Protein AF-0000000066600478 (afdb_homodimer)

Secondary structure (DSSP, 8-state):
---------------TTS--B--SPPPBGGGGB-TTT-SBPSSEEE-TTS-EEEHHHHHHHHHHH---B-TTT--B--S---B-HHHHHHHHHH-HHHHHHHHHHHHH-/---------------TTS--B--SPPPBGGGGB-TTT-SBPSSEEE-TTS-EEEHHHHHHHHHHH---B-TTT--B--S---B-HHHHHHHHHH-HHHHHHHHHHHHH-

Sequence (218 aa):
MEEPQKSYVNTMDLERDEPLKSTGPQISVSEFSCHCCYDILVNPTTLNCGHSFCRHCLALWWASSKKTECPECREKWEGFPKVSILLRDAIEKLFPDAIRLRFEDIQQNMEEPQKSYVNTMDLERDEPLKSTGPQISVSEFSCHCCYDILVNPTTLNCGHSFCRHCLALWWASSKKTECPECREKWEGFPKVSILLRDAIEKLFPDAIRLRFEDIQQN

Foldseek 3Di:
DDPPPPPPPPPPPPVVPDPPDDPDDQDDQQVQAAPQPSAHADLWWAFPVGDIHHPVSVVVVCVVVVAQADPPPRHHGDDDTGRPVVSNVVSCVSCVPSNVVVVVVVVVD/DDDPPPPPPPPPPPVVPDPPDDPDDQDDQQVQAAPQPSAHADLWWAFPVGDIHHPVSVVVVCVVVVAQADPPPRHHGDDDTGRPVVSNVVSCVSCVPSNVVVVVVVVVD

pLDDT: mean 84.33, std 23.7, range [29.73, 98.94]

Structure (mmCIF, N/CA/C/O backbone):
data_AF-0000000066600478-model_v1
#
loop_
_entity.id
_entity.type
_entity.pdbx_description
1 polymer 'Bifunctional apoptosis regulator'
#
loop_
_atom_site.group_PDB
_atom_site.id
_atom_site.type_symbol
_atom_site.label_atom_id
_atom_site.label_alt_id
_atom_site.label_comp_id
_atom_site.label_asym_id
_atom_site.label_entity_id
_atom_site.label_seq_id
_atom_site.pdbx_PDB_ins_code
_atom_site.Cartn_x
_atom_site.Cartn_y
_atom_site.Cartn_z
_atom_site.occupancy
_atom_site.B_iso_or_equiv
_atom_site.auth_seq_id
_atom_site.auth_comp_id
_atom_site.auth_asym_id
_atom_site.auth_atom_id
_atom_site.pdbx_PDB_model_num
ATOM 1 N N . MET A 1 1 ? 53.438 43 13.68 1 30.17 1 MET A N 1
ATOM 2 C CA . MET A 1 1 ? 52.031 43.25 13.523 1 30.17 1 ME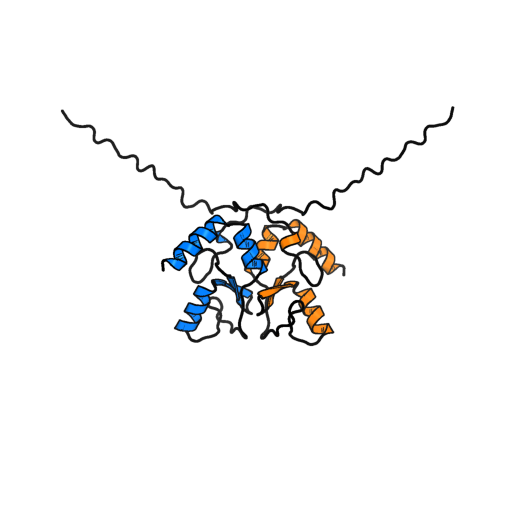T A CA 1
ATOM 3 C C . MET A 1 1 ? 51.344 42.062 12.852 1 30.17 1 MET A C 1
ATOM 5 O O . MET A 1 1 ? 51.438 41.906 11.641 1 30.17 1 MET A O 1
ATOM 9 N N . GLU A 1 2 ? 51.312 40.844 13.461 1 34.94 2 GLU A N 1
ATOM 10 C CA . GLU A 1 2 ? 50.969 39.5 13 1 34.94 2 GLU A CA 1
ATOM 11 C C . GLU A 1 2 ? 49.469 39.406 12.672 1 34.94 2 GLU A C 1
ATOM 13 O O . GLU A 1 2 ? 48.625 39.906 13.43 1 34.94 2 GLU A O 1
ATOM 18 N N . GLU A 1 3 ? 49.125 39.469 11.383 1 36.59 3 GLU A N 1
ATOM 19 C CA . GLU A 1 3 ? 47.781 39.406 10.805 1 36.59 3 GLU A CA 1
ATOM 20 C C . GLU A 1 3 ? 47 38.219 11.352 1 36.59 3 GLU A C 1
ATOM 22 O O . GLU A 1 3 ? 47.5 37.094 11.398 1 36.59 3 GLU A O 1
ATOM 27 N N . PRO A 1 4 ? 46 38.406 12.297 1 38.72 4 PRO A N 1
ATOM 28 C CA . PRO A 1 4 ? 45.156 37.344 12.867 1 38.72 4 PRO A CA 1
ATOM 29 C C . PRO A 1 4 ? 44.5 36.5 11.797 1 38.72 4 PRO A C 1
ATOM 31 O O . PRO A 1 4 ? 44.219 36.969 10.695 1 38.72 4 PRO A O 1
ATOM 34 N N . GLN A 1 5 ? 45 35.25 11.586 1 35.34 5 GLN A N 1
ATOM 35 C CA . GLN A 1 5 ? 44.406 34.219 10.758 1 35.34 5 GLN A CA 1
ATOM 36 C C . GLN A 1 5 ? 42.938 34.031 11.07 1 35.34 5 GLN A C 1
ATOM 38 O O . GLN A 1 5 ? 42.562 33.781 12.219 1 35.34 5 GLN A O 1
ATOM 43 N N . LYS A 1 6 ? 42.031 34.844 10.453 1 34.97 6 LYS A N 1
ATOM 44 C CA . LYS A 1 6 ? 40.594 34.688 10.453 1 34.97 6 LYS A CA 1
ATOM 45 C C . LYS A 1 6 ? 40.188 33.219 10.352 1 34.97 6 LYS A C 1
ATOM 47 O O . LYS A 1 6 ? 40.625 32.531 9.438 1 34.97 6 LYS A O 1
ATOM 52 N N . SER A 1 7 ? 39.969 32.562 11.484 1 31.89 7 SER A N 1
ATOM 53 C CA . SER A 1 7 ? 39.344 31.266 11.68 1 31.89 7 SER A CA 1
ATOM 54 C C . SER A 1 7 ? 38.094 31.125 10.844 1 31.89 7 SER A C 1
ATOM 56 O O . SER A 1 7 ? 37.156 31.938 10.961 1 31.89 7 SER A O 1
ATOM 58 N N . TYR A 1 8 ? 38.156 30.75 9.562 1 31.8 8 TYR A N 1
ATOM 59 C CA . TYR A 1 8 ? 37.062 30.328 8.719 1 31.8 8 TYR A CA 1
ATOM 60 C C . TYR A 1 8 ? 36.156 29.359 9.453 1 31.8 8 TYR A C 1
ATOM 62 O O . TYR A 1 8 ? 36.562 28.25 9.797 1 31.8 8 TYR A O 1
ATOM 70 N N . VAL A 1 9 ? 35.406 29.781 10.555 1 32.34 9 VAL A N 1
ATOM 71 C CA . VAL A 1 9 ? 34.344 28.984 11.156 1 32.34 9 VAL A CA 1
ATOM 72 C C . VAL A 1 9 ? 33.469 28.359 10.062 1 32.34 9 VAL A C 1
ATOM 74 O O . VAL A 1 9 ? 32.938 29.062 9.203 1 32.34 9 VAL A O 1
ATOM 77 N N . ASN A 1 10 ? 33.781 27.141 9.602 1 30.83 10 ASN A N 1
ATOM 78 C CA . ASN A 1 10 ? 33.031 26.141 8.844 1 30.83 10 ASN A CA 1
ATOM 79 C C . ASN A 1 10 ? 31.578 26.062 9.312 1 30.83 10 ASN A C 1
ATOM 81 O O . ASN A 1 10 ? 31.281 25.359 10.273 1 30.83 10 ASN A O 1
ATOM 85 N N . THR A 1 11 ? 30.812 27.094 9.562 1 31.3 11 THR A N 1
ATOM 86 C CA . THR A 1 11 ? 29.422 27.062 9.984 1 31.3 11 THR A CA 1
ATOM 87 C C . THR A 1 11 ? 28.594 26.219 9.023 1 31.3 11 THR A C 1
ATOM 89 O O . THR A 1 11 ? 27.359 26.281 9.039 1 31.3 11 THR A O 1
ATOM 92 N N . MET A 1 12 ? 29.062 25.719 7.91 1 33.44 12 MET A N 1
ATOM 93 C CA . MET A 1 12 ? 28.016 25.047 7.152 1 33.44 12 MET A CA 1
ATOM 94 C C . MET A 1 12 ? 27.344 23.969 7.996 1 33.44 12 MET A C 1
ATOM 96 O O . MET A 1 12 ? 27.859 22.859 8.141 1 33.44 12 MET A O 1
ATOM 100 N N . ASP A 1 13 ? 27.031 24.062 9.242 1 33.28 13 ASP A N 1
ATOM 101 C CA . ASP A 1 13 ? 26.219 23.094 9.953 1 33.28 13 ASP A CA 1
ATOM 102 C C . ASP A 1 13 ? 24.953 22.75 9.164 1 33.28 13 ASP A C 1
ATOM 104 O O . ASP A 1 13 ? 23.969 23.516 9.195 1 33.28 13 ASP A O 1
ATOM 108 N N . LEU A 1 14 ? 24.875 22.609 7.883 1 35.12 14 LEU A N 1
ATOM 109 C CA . LEU A 1 14 ? 23.719 21.938 7.297 1 35.12 14 LEU A CA 1
ATOM 110 C C . LEU A 1 14 ? 23.125 20.922 8.273 1 35.12 14 LEU A C 1
ATOM 112 O O . LEU A 1 14 ? 23.797 19.969 8.672 1 35.12 14 LEU A O 1
ATOM 116 N N . GLU A 1 15 ? 22.375 21.25 9.219 1 38.62 15 GLU A N 1
ATOM 117 C CA . GLU A 1 15 ? 21.516 20.406 10.039 1 38.62 15 GLU A CA 1
ATOM 118 C C . GLU A 1 15 ? 20.922 19.266 9.219 1 38.62 15 GLU A C 1
ATOM 120 O O . GLU A 1 15 ? 19.953 19.469 8.469 1 38.62 15 GLU A O 1
ATOM 125 N N . ARG A 1 16 ? 21.5 18.484 8.477 1 41.59 16 ARG A N 1
ATOM 126 C CA . ARG A 1 16 ? 21.281 17.234 7.75 1 41.59 16 ARG A CA 1
ATOM 127 C C . ARG A 1 16 ? 20.25 16.359 8.453 1 41.59 16 ARG A C 1
ATOM 129 O O . AR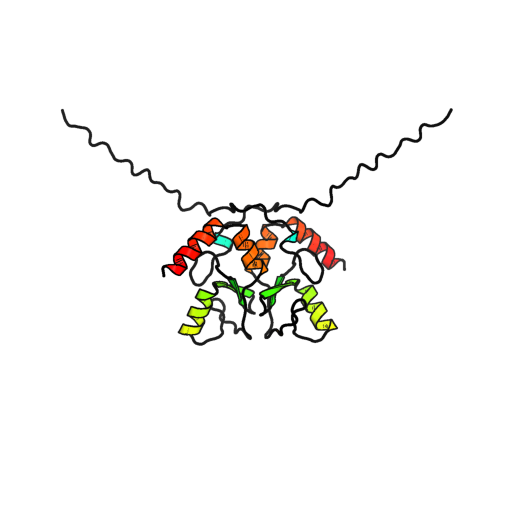G A 1 16 ? 19.672 15.453 7.852 1 41.59 16 ARG A O 1
ATOM 136 N N . ASP A 1 17 ? 20.219 16.297 9.773 1 42.28 17 ASP A N 1
ATOM 137 C CA . ASP A 1 17 ? 19.469 15.258 10.477 1 42.28 17 ASP A CA 1
ATOM 138 C C . ASP A 1 17 ? 17.984 15.586 10.516 1 42.28 17 ASP A C 1
ATOM 140 O O . ASP A 1 17 ? 17.234 15.016 11.312 1 42.28 17 ASP A O 1
ATOM 144 N N . GLU A 1 18 ? 17.516 16.812 10.211 1 49.16 18 GLU A N 1
ATOM 145 C CA . GLU A 1 18 ? 16.094 16.969 10.469 1 49.16 18 GLU A CA 1
ATOM 146 C C . GLU A 1 18 ? 15.258 16.141 9.484 1 49.16 18 GLU A C 1
ATOM 148 O O . GLU A 1 18 ? 15.453 16.234 8.266 1 49.16 18 GLU A O 1
ATOM 153 N N . PRO A 1 19 ? 14.656 15.047 9.977 1 52.97 19 PRO A N 1
ATOM 154 C CA . PRO A 1 19 ? 13.758 14.352 9.047 1 52.97 19 PRO A CA 1
ATOM 155 C C . PRO A 1 19 ? 12.883 15.312 8.25 1 52.97 19 PRO A C 1
ATOM 157 O O . PRO A 1 19 ? 12.453 16.344 8.766 1 52.97 19 PRO A O 1
ATOM 160 N N . LEU A 1 20 ? 13.188 15.5 6.973 1 58.72 20 LEU A N 1
ATOM 161 C CA . LEU A 1 20 ? 12.305 16.297 6.121 1 58.72 20 LEU A CA 1
ATOM 162 C C . LEU A 1 20 ? 10.844 16.031 6.457 1 58.72 20 LEU A C 1
ATOM 164 O O . LEU A 1 20 ? 10.391 14.891 6.453 1 58.72 20 LEU A O 1
ATOM 168 N N . LYS A 1 21 ? 10.273 16.906 7.293 1 64.81 21 LYS A N 1
ATOM 169 C CA . LYS A 1 21 ? 8.844 16.906 7.609 1 64.81 21 LYS A CA 1
ATOM 170 C C . LYS A 1 21 ? 8 17.125 6.359 1 64.81 21 LYS A C 1
ATOM 172 O O . LYS A 1 21 ? 8.492 17.656 5.359 1 64.81 21 LYS A O 1
ATOM 177 N N . SER A 1 22 ? 6.852 16.562 6.328 1 65.25 22 SER A N 1
ATOM 178 C CA . SER A 1 22 ? 5.918 16.734 5.219 1 65.25 22 SER A CA 1
ATOM 179 C C . SER A 1 22 ? 5.793 18.203 4.824 1 65.25 22 SER A C 1
ATOM 181 O O . SER A 1 22 ? 5.645 19.062 5.688 1 65.25 22 SER A O 1
ATOM 183 N N . THR A 1 23 ? 6.246 18.547 3.703 1 59.09 23 THR A N 1
ATOM 184 C CA . THR A 1 23 ? 6.109 19.891 3.17 1 59.09 23 THR A CA 1
ATOM 185 C C . THR A 1 23 ? 4.945 19.969 2.186 1 59.09 23 THR A C 1
ATOM 187 O O . THR A 1 23 ? 4.695 21.031 1.597 1 59.09 23 THR A O 1
ATOM 190 N N . GLY A 1 24 ? 4.328 18.75 1.994 1 57.16 24 GLY A N 1
ATOM 191 C CA . GLY A 1 24 ? 3.238 18.75 1.032 1 57.16 24 GLY A CA 1
ATOM 192 C C . GLY A 1 24 ? 1.941 19.297 1.597 1 57.16 24 GLY A C 1
ATOM 193 O O . GLY A 1 24 ? 1.872 19.656 2.775 1 57.16 24 GLY A O 1
ATOM 194 N N . PRO A 1 25 ? 1.103 19.641 0.578 1 63.91 25 PRO A N 1
ATOM 195 C CA . PRO A 1 25 ? -0.23 20.047 1.028 1 63.91 25 PRO A CA 1
ATOM 196 C C . PRO A 1 25 ? -0.828 19.094 2.049 1 63.91 25 PRO A C 1
ATOM 198 O O . PRO A 1 25 ? -0.371 17.953 2.168 1 63.91 25 PRO A O 1
ATOM 201 N N . GLN A 1 26 ? -1.655 19.594 2.725 1 81.38 26 GLN A N 1
ATOM 202 C CA . GLN A 1 26 ? -2.377 18.797 3.715 1 81.38 26 GLN A CA 1
ATOM 203 C C . GLN A 1 26 ? -3.131 17.656 3.057 1 81.38 26 GLN A C 1
ATOM 205 O O . GLN A 1 26 ? -3.771 17.828 2.02 1 81.38 26 GLN A O 1
ATOM 210 N N . ILE A 1 27 ? -2.83 16.438 3.344 1 89 27 ILE A N 1
ATOM 211 C CA . ILE A 1 27 ? -3.51 15.242 2.859 1 89 27 ILE A CA 1
ATOM 212 C C . ILE A 1 27 ? -4.809 15.039 3.633 1 89 27 ILE A C 1
ATOM 214 O O . ILE A 1 27 ? -4.848 15.227 4.852 1 89 27 ILE A O 1
ATOM 218 N N . SER A 1 28 ? -5.922 14.781 2.863 1 92.69 28 SER A N 1
ATOM 219 C CA . SER A 1 28 ? -7.238 14.586 3.467 1 92.69 28 SER A CA 1
ATOM 220 C C . SER A 1 28 ? -7.52 13.109 3.713 1 92.69 28 SER A C 1
ATOM 222 O O . SER A 1 28 ? -6.973 12.25 3.023 1 92.69 28 SER A O 1
ATOM 224 N N . VAL A 1 29 ? -8.352 12.836 4.605 1 94.94 29 VAL A N 1
ATOM 225 C CA . VAL A 1 29 ? -8.75 11.477 4.977 1 94.94 29 VAL A CA 1
ATOM 226 C C . VAL A 1 29 ? -9.391 10.781 3.781 1 94.94 29 VAL A C 1
ATOM 228 O O . VAL A 1 29 ? -9.273 9.562 3.623 1 94.94 29 VAL A O 1
ATOM 231 N N . SER A 1 30 ? -10.055 11.555 2.963 1 95.69 30 SER A N 1
ATOM 232 C CA . SER A 1 30 ? -10.781 11 1.825 1 95.69 30 SER A CA 1
ATOM 233 C C . SER A 1 30 ? -9.828 10.43 0.782 1 95.69 30 SER A C 1
ATOM 235 O O . SER A 1 30 ? -10.234 9.648 -0.079 1 95.69 30 SER A O 1
ATOM 237 N N . GLU A 1 31 ? -8.57 10.773 0.82 1 94.56 31 GLU A N 1
ATOM 238 C CA . GLU A 1 31 ? -7.57 10.25 -0.102 1 94.56 31 GLU A CA 1
ATOM 239 C C . GLU A 1 31 ? -7.246 8.789 0.206 1 94.56 31 GLU A C 1
ATOM 241 O O . GLU A 1 31 ? -6.617 8.102 -0.6 1 94.56 31 GLU A O 1
ATOM 246 N N . PHE A 1 32 ? -7.715 8.305 1.357 1 97.88 32 PHE A N 1
ATOM 247 C CA . PHE A 1 32 ? -7.477 6.938 1.79 1 97.88 32 PHE A CA 1
ATOM 248 C C . PHE A 1 32 ? -8.797 6.184 1.946 1 97.88 32 PHE A C 1
ATOM 250 O O . PHE A 1 32 ? -8.938 5.359 2.854 1 97.88 32 PHE A O 1
ATOM 257 N N . SER A 1 33 ? -9.68 6.461 1.089 1 98.19 33 SER A N 1
ATOM 258 C CA . SER A 1 33 ? -10.977 5.805 1.161 1 98.19 33 SER A CA 1
ATOM 259 C C . SER A 1 33 ? -10.945 4.449 0.459 1 98.19 33 SER A C 1
ATOM 261 O O . SER A 1 33 ? -10.344 4.309 -0.607 1 98.19 33 SER A O 1
ATOM 263 N N . CYS A 1 34 ? -11.539 3.529 1.077 1 98.62 34 CYS A N 1
ATOM 264 C CA . CYS A 1 34 ? -11.797 2.236 0.456 1 98.62 34 CYS A CA 1
ATOM 265 C C . CYS A 1 34 ? -12.906 2.344 -0.588 1 98.62 34 CYS A C 1
ATOM 267 O O . CYS A 1 34 ? -13.977 2.873 -0.308 1 98.62 34 CYS A O 1
ATOM 269 N N . HIS A 1 35 ? -12.68 1.76 -1.734 1 98 35 HIS A N 1
ATOM 270 C CA . HIS A 1 35 ? -13.656 1.885 -2.814 1 98 35 HIS A CA 1
ATOM 271 C C . HIS A 1 35 ? -14.828 0.939 -2.607 1 98 35 HIS A C 1
ATOM 273 O O . HIS A 1 35 ? -15.852 1.049 -3.295 1 98 35 HIS A O 1
ATOM 279 N N . CYS A 1 36 ? -14.766 0.009 -1.773 1 97.94 36 CYS A N 1
ATOM 280 C CA . CYS A 1 36 ? -15.852 -0.923 -1.478 1 97.94 36 CYS A CA 1
ATOM 281 C C . CYS A 1 36 ? -16.828 -0.322 -0.477 1 97.94 36 CYS A C 1
ATOM 283 O O . CYS A 1 36 ? -18.047 -0.347 -0.697 1 97.94 36 CYS A O 1
ATOM 285 N N . CYS A 1 37 ? -16.344 0.208 0.63 1 97.69 37 CYS A N 1
ATOM 286 C CA . CYS A 1 37 ? -17.219 0.688 1.69 1 97.69 37 CYS A CA 1
ATOM 287 C C . CYS A 1 37 ? -17.25 2.211 1.733 1 97.69 37 CYS A C 1
ATOM 289 O O . CYS A 1 37 ? -18.094 2.805 2.398 1 97.69 37 CYS A O 1
ATOM 291 N N . TYR A 1 38 ? -16.281 2.889 1.196 1 97.56 38 TYR A N 1
ATOM 292 C CA . TYR A 1 38 ? -16.172 4.332 1.029 1 97.56 38 TYR A CA 1
ATOM 293 C C . TYR A 1 38 ? -15.766 5.004 2.338 1 97.56 38 TYR A C 1
ATOM 295 O O . TYR A 1 38 ? -15.922 6.219 2.49 1 97.56 38 TYR A O 1
ATOM 303 N N . ASP A 1 39 ? -15.32 4.258 3.301 1 97.88 39 ASP A N 1
ATOM 304 C CA . ASP A 1 39 ? -14.734 4.762 4.539 1 97.88 39 ASP A CA 1
ATOM 305 C C . ASP A 1 39 ? -13.203 4.688 4.484 1 97.88 39 ASP A C 1
ATOM 307 O O . ASP A 1 39 ? -12.641 4.129 3.545 1 97.88 39 ASP A O 1
ATOM 311 N N . ILE A 1 40 ? -12.602 5.312 5.535 1 98.38 40 ILE A N 1
ATOM 312 C CA . ILE A 1 40 ? -11.141 5.258 5.637 1 98.38 40 ILE A CA 1
ATOM 313 C C . ILE A 1 40 ? -10.688 3.803 5.723 1 98.38 40 ILE A C 1
ATOM 315 O O . ILE A 1 40 ? -11.32 2.984 6.387 1 98.38 40 ILE A O 1
ATOM 319 N N . LEU A 1 41 ? -9.594 3.52 5.023 1 98.69 41 LEU A N 1
ATOM 320 C CA . LEU A 1 41 ? -9.047 2.168 4.949 1 98.69 41 LEU A CA 1
ATOM 321 C C . LEU A 1 41 ? -8.68 1.653 6.336 1 98.69 41 LEU A C 1
ATOM 323 O O . LEU A 1 41 ? -7.988 2.336 7.094 1 98.69 41 LEU A O 1
ATOM 327 N N . VAL A 1 42 ? -9.156 0.489 6.668 1 98.69 42 VAL A N 1
ATOM 328 C CA . VAL A 1 42 ? -8.742 -0.227 7.871 1 98.69 42 VAL A CA 1
ATOM 329 C C . VAL A 1 42 ? -8.086 -1.55 7.484 1 98.69 42 VAL A C 1
ATOM 331 O O . VAL A 1 42 ? -8.664 -2.348 6.742 1 98.69 42 VAL A O 1
ATOM 334 N N . ASN A 1 43 ? -6.855 -1.722 7.984 1 98.75 43 ASN A N 1
ATOM 335 C CA . ASN A 1 43 ? -6.062 -2.879 7.582 1 98.75 43 ASN A CA 1
ATOM 336 C C . ASN A 1 43 ? -6.004 -3.016 6.062 1 98.75 43 ASN A C 1
ATOM 338 O O . ASN A 1 43 ? -6.41 -4.039 5.512 1 98.75 43 ASN A O 1
ATOM 342 N N . PRO A 1 44 ? -5.469 -1.98 5.488 1 98.94 44 PRO A N 1
ATOM 343 C CA . PRO A 1 44 ? -5.496 -1.958 4.023 1 98.94 44 PRO A CA 1
ATOM 344 C C . PRO A 1 44 ? -4.738 -3.129 3.402 1 98.94 44 PRO A C 1
ATOM 346 O O . PRO A 1 44 ? -3.641 -3.467 3.854 1 98.94 44 PRO A O 1
ATOM 349 N N . THR A 1 45 ? -5.32 -3.723 2.434 1 98.94 45 THR A N 1
ATOM 350 C CA . THR A 1 45 ? -4.742 -4.812 1.656 1 98.94 45 THR A CA 1
ATOM 351 C C . THR A 1 45 ? -4.625 -4.426 0.185 1 98.94 45 THR A C 1
ATOM 353 O O . THR A 1 45 ? -5.621 -4.066 -0.448 1 98.94 45 THR A O 1
ATOM 356 N N . THR A 1 46 ? -3.383 -4.469 -0.274 1 98.94 46 THR A N 1
ATOM 357 C CA . THR A 1 46 ? -3.109 -4.086 -1.654 1 98.94 46 THR A CA 1
ATOM 358 C C . THR A 1 46 ? -3.012 -5.316 -2.551 1 98.94 46 THR A C 1
ATOM 360 O O . THR A 1 46 ? -2.295 -6.266 -2.232 1 98.94 46 THR A O 1
ATOM 363 N N . LEU A 1 47 ? -3.742 -5.281 -3.664 1 98.88 47 LEU A N 1
ATOM 364 C CA . LEU A 1 47 ? -3.766 -6.402 -4.598 1 98.88 47 LEU A CA 1
ATOM 365 C C . LEU A 1 47 ? -2.699 -6.238 -5.676 1 98.88 47 LEU A C 1
ATOM 367 O O . LEU A 1 47 ? -2.078 -5.176 -5.781 1 98.88 47 LEU A O 1
ATOM 371 N N . ASN A 1 48 ? -2.484 -7.293 -6.492 1 98.69 48 ASN A N 1
ATOM 372 C CA . ASN A 1 48 ? -1.464 -7.262 -7.535 1 98.69 48 ASN A CA 1
ATOM 373 C C . ASN A 1 48 ? -1.67 -6.09 -8.484 1 98.69 48 ASN A C 1
ATOM 375 O O . ASN A 1 48 ? -0.702 -5.508 -8.984 1 98.69 48 ASN A O 1
ATOM 379 N N . CYS A 1 49 ? -2.881 -5.734 -8.641 1 98.81 49 CYS A N 1
ATOM 380 C CA . CYS A 1 49 ? -3.207 -4.684 -9.602 1 98.81 49 CYS A CA 1
ATOM 381 C C . CYS A 1 49 ? -2.844 -3.309 -9.047 1 98.81 49 CYS A C 1
ATOM 383 O O . CYS A 1 49 ? -2.861 -2.316 -9.781 1 98.81 49 CYS A O 1
ATOM 385 N N . GLY A 1 50 ? -2.58 -3.219 -7.758 1 98.88 50 GLY A N 1
ATOM 386 C CA . GLY A 1 50 ? -2.176 -1.962 -7.145 1 98.88 50 GLY A CA 1
ATOM 387 C C . GLY A 1 50 ? -3.287 -1.298 -6.355 1 98.88 50 GLY A C 1
ATOM 388 O O . GLY A 1 50 ? -3.039 -0.371 -5.582 1 98.88 50 GLY A O 1
ATOM 389 N N . HIS A 1 51 ? -4.547 -1.776 -6.477 1 98.94 51 HIS A N 1
ATOM 390 C CA . HIS A 1 51 ? -5.656 -1.219 -5.711 1 98.94 51 HIS A CA 1
ATOM 391 C C . HIS A 1 51 ? -5.668 -1.756 -4.285 1 98.94 51 HIS A C 1
ATOM 393 O O . HIS A 1 51 ? -5.297 -2.908 -4.047 1 98.94 51 HIS A O 1
ATOM 399 N N . SER A 1 52 ? -6.102 -0.942 -3.377 1 98.94 52 SER A N 1
ATOM 400 C CA . SER A 1 52 ? -6.152 -1.324 -1.97 1 98.94 52 SER A CA 1
ATOM 401 C C . SER A 1 52 ? -7.566 -1.208 -1.413 1 98.94 52 SER A C 1
ATOM 403 O O . SER A 1 52 ? -8.312 -0.305 -1.791 1 98.94 52 SER A O 1
ATOM 405 N N . PHE A 1 53 ? -7.895 -2.074 -0.539 1 98.88 53 PHE A N 1
ATOM 406 C CA . PHE A 1 53 ? -9.188 -2.15 0.125 1 98.88 53 PHE A CA 1
ATOM 407 C C . PHE A 1 53 ? -9.023 -2.471 1.604 1 98.88 53 PHE A C 1
ATOM 409 O O . PHE A 1 53 ? -7.973 -2.969 2.021 1 98.88 53 PHE A O 1
ATOM 416 N N . CYS A 1 54 ? -10.062 -2.125 2.365 1 98.88 54 CYS A N 1
ATOM 417 C CA . CYS A 1 54 ? -10.07 -2.693 3.707 1 98.88 54 CYS A CA 1
ATOM 418 C C . CYS A 1 54 ? -9.969 -4.215 3.656 1 98.88 54 CYS A C 1
ATOM 420 O O . CYS A 1 54 ? -10.547 -4.848 2.771 1 98.88 54 CYS A O 1
ATOM 422 N N . ARG A 1 55 ? -9.297 -4.742 4.66 1 98.69 55 ARG A N 1
ATOM 423 C CA . ARG A 1 55 ? -9.211 -6.199 4.711 1 98.69 55 ARG A CA 1
ATOM 424 C C . ARG A 1 55 ? -10.594 -6.828 4.812 1 98.69 55 ARG A C 1
ATOM 426 O O . ARG A 1 55 ? -10.883 -7.812 4.129 1 98.69 55 ARG A O 1
ATOM 433 N N . HIS A 1 56 ? -11.422 -6.293 5.617 1 97.94 56 HIS A N 1
ATOM 434 C CA . HIS A 1 56 ? -12.742 -6.895 5.809 1 97.94 56 HIS A CA 1
ATOM 435 C C . HIS A 1 56 ? -13.609 -6.73 4.566 1 97.94 56 HIS A C 1
ATOM 437 O O . HIS A 1 56 ? -14.438 -7.594 4.266 1 97.94 56 HIS A O 1
ATOM 443 N N . CYS A 1 57 ? -13.5 -5.609 3.844 1 98.25 57 CYS A N 1
ATOM 444 C CA . CYS A 1 57 ? -14.234 -5.434 2.598 1 98.25 57 CYS A CA 1
ATOM 445 C C . CYS A 1 57 ? -13.82 -6.477 1.566 1 98.25 57 CYS A C 1
ATOM 447 O O . CYS A 1 57 ? -14.664 -7.02 0.852 1 98.25 57 CYS A O 1
ATOM 449 N N . LEU A 1 58 ? -12.5 -6.719 1.527 1 98.5 58 LEU A N 1
ATOM 450 C CA . LEU A 1 58 ? -12 -7.738 0.611 1 98.5 58 LEU A CA 1
ATOM 451 C C . LEU A 1 58 ? -12.531 -9.117 0.991 1 98.5 58 LEU A C 1
ATOM 453 O O . LEU A 1 58 ? -12.875 -9.914 0.117 1 98.5 58 LEU A O 1
ATOM 457 N N . ALA A 1 59 ? -12.531 -9.414 2.24 1 97.75 59 ALA A N 1
ATOM 458 C CA . ALA A 1 59 ? -13.078 -10.688 2.713 1 97.75 59 ALA A CA 1
ATOM 459 C C . ALA A 1 59 ? -14.539 -10.836 2.312 1 97.75 59 ALA A C 1
ATOM 461 O O . ALA A 1 59 ? -14.961 -11.906 1.854 1 97.75 59 ALA A O 1
ATOM 462 N N . LEU A 1 60 ? -15.312 -9.828 2.467 1 97.44 60 LEU A N 1
ATOM 463 C CA . LEU A 1 60 ? -16.719 -9.852 2.088 1 97.44 60 LEU A CA 1
ATOM 464 C C . LEU A 1 60 ? -16.875 -10.055 0.585 1 97.44 60 LEU A C 1
ATOM 466 O O . LEU A 1 60 ? -17.75 -10.812 0.146 1 97.44 60 LEU A O 1
ATOM 470 N N . TRP A 1 61 ? -16.078 -9.352 -0.201 1 97.88 61 TRP A N 1
ATOM 471 C CA . TRP A 1 61 ? -16.078 -9.523 -1.649 1 97.88 61 TRP A CA 1
ATOM 472 C C . TRP A 1 61 ? -15.836 -10.984 -2.023 1 97.88 61 TRP A C 1
ATOM 474 O O . TRP A 1 61 ? -16.594 -11.555 -2.816 1 97.88 61 TRP A O 1
ATOM 484 N N . TRP A 1 62 ? -14.766 -11.562 -1.447 1 97.88 62 TRP A N 1
ATOM 485 C CA . TRP A 1 62 ? -14.445 -12.961 -1.737 1 97.88 62 TRP A CA 1
ATOM 486 C C . TRP A 1 62 ? -15.586 -13.883 -1.312 1 97.88 62 TRP A C 1
ATOM 488 O O . TRP A 1 62 ? -15.953 -14.805 -2.045 1 97.88 62 TRP A O 1
ATOM 498 N N . ALA A 1 63 ? -16.141 -13.656 -0.169 1 97.62 63 ALA A N 1
ATOM 499 C CA . ALA A 1 63 ? -17.219 -14.492 0.352 1 97.62 63 ALA A CA 1
ATOM 500 C C . ALA A 1 63 ? -18.422 -14.461 -0.578 1 97.62 63 ALA A C 1
ATOM 502 O O . ALA A 1 63 ? -19.094 -15.484 -0.766 1 97.62 63 ALA A O 1
ATOM 503 N N . SER A 1 64 ? -18.672 -13.281 -1.159 1 97.62 64 SER A N 1
ATOM 504 C CA . SER A 1 64 ? -19.875 -13.102 -1.972 1 97.62 64 SER A CA 1
ATOM 505 C C . SER A 1 64 ? -19.656 -13.57 -3.404 1 97.62 64 SER A C 1
ATOM 507 O O . SER A 1 64 ? -20.547 -14.148 -4.02 1 97.62 64 SER A O 1
ATOM 509 N N . SER A 1 65 ? -18.469 -13.336 -3.918 1 96.75 65 SER A N 1
ATOM 510 C CA . SER A 1 65 ? -18.234 -13.562 -5.34 1 96.75 65 SER A CA 1
ATOM 511 C C . SER A 1 65 ? -17.516 -14.891 -5.57 1 96.75 65 SER A C 1
ATOM 513 O O . SER A 1 65 ? -17.609 -15.469 -6.652 1 96.75 65 SER A O 1
ATOM 515 N N . LYS A 1 66 ? -16.797 -15.352 -4.586 1 96.75 66 LYS A N 1
ATOM 516 C CA . LYS A 1 66 ? -15.898 -16.5 -4.656 1 96.75 66 LYS A CA 1
ATOM 517 C C . LYS A 1 66 ? -14.836 -16.312 -5.734 1 96.75 66 LYS A C 1
ATOM 519 O O . LYS A 1 66 ? -14.312 -17.281 -6.281 1 96.75 66 LYS A O 1
ATOM 524 N N . LYS A 1 67 ? -14.578 -15.078 -6.062 1 96.94 67 LYS A N 1
ATOM 525 C CA . LYS A 1 67 ? -13.578 -14.727 -7.066 1 96.94 67 LYS A CA 1
ATOM 526 C C . LYS A 1 67 ? -12.398 -13.992 -6.438 1 96.94 67 LYS A C 1
ATOM 528 O O . LYS A 1 67 ? -12.586 -13.18 -5.523 1 96.94 67 LYS A O 1
ATOM 533 N N . THR A 1 68 ? -11.266 -14.242 -7.055 1 97.69 68 THR A N 1
ATOM 534 C CA . THR A 1 68 ? -10.07 -13.5 -6.66 1 97.69 68 THR A CA 1
ATOM 535 C C . THR A 1 68 ? -9.75 -12.414 -7.68 1 97.69 68 THR A C 1
ATOM 537 O O . THR A 1 68 ? -8.664 -12.414 -8.266 1 97.69 68 THR A O 1
ATOM 540 N N . GLU A 1 69 ? -10.695 -11.594 -7.801 1 98.44 69 GLU A N 1
ATOM 541 C CA . GLU A 1 69 ? -10.578 -10.445 -8.703 1 98.44 69 GLU A CA 1
ATOM 542 C C . GLU A 1 69 ? -10.734 -9.133 -7.941 1 98.44 69 GLU A C 1
ATOM 544 O O . GLU A 1 69 ? -11.492 -9.062 -6.969 1 98.44 69 GLU A O 1
ATOM 549 N N . CYS A 1 70 ? -10.055 -8.211 -8.414 1 98.69 70 CYS A N 1
ATOM 550 C CA . CYS A 1 70 ? -10.102 -6.895 -7.785 1 98.69 70 CYS A CA 1
ATOM 551 C C . CYS A 1 70 ? -11.508 -6.309 -7.863 1 98.69 70 CYS A C 1
ATOM 553 O O . CYS A 1 70 ? -12.094 -6.223 -8.945 1 98.69 70 CYS A O 1
ATOM 555 N N . PRO A 1 71 ? -12.047 -5.828 -6.809 1 98.44 71 PRO A N 1
ATOM 556 C CA . PRO A 1 71 ? -13.391 -5.242 -6.805 1 98.44 71 PRO A CA 1
ATOM 557 C C . PRO A 1 71 ? -13.5 -4.027 -7.723 1 98.44 71 PRO A C 1
ATOM 559 O O . PRO A 1 71 ? -14.602 -3.672 -8.148 1 98.44 71 PRO A O 1
ATOM 562 N N . GLU A 1 72 ? -12.453 -3.449 -8.039 1 98.31 72 GLU A N 1
ATOM 563 C CA . GLU A 1 72 ? -12.461 -2.195 -8.789 1 98.31 72 GLU A CA 1
ATOM 564 C C . GLU A 1 72 ? -12.164 -2.43 -10.266 1 98.31 72 GLU A C 1
ATOM 566 O O . GLU A 1 72 ? -12.945 -2.027 -11.133 1 98.31 72 GLU A O 1
ATOM 571 N N . CYS A 1 73 ? -11.172 -3.102 -10.625 1 98.62 73 CYS A N 1
ATOM 572 C CA . CYS A 1 73 ? -10.742 -3.205 -12.016 1 98.62 73 CYS A CA 1
ATOM 573 C C . CYS A 1 73 ? -10.977 -4.609 -12.555 1 98.62 73 CYS A C 1
ATOM 575 O O . CYS A 1 73 ? -10.812 -4.852 -13.75 1 98.62 73 CYS A O 1
ATOM 577 N N . ARG A 1 74 ? -11.18 -5.566 -11.734 1 98.12 74 ARG A N 1
ATOM 578 C CA . ARG A 1 74 ? -11.547 -6.941 -12.047 1 98.12 74 ARG A CA 1
ATOM 579 C C . ARG A 1 74 ? -10.328 -7.742 -12.5 1 98.12 74 ARG A C 1
ATOM 581 O O . ARG A 1 74 ? -10.469 -8.859 -13 1 98.12 74 ARG A O 1
ATOM 588 N N . GLU A 1 75 ? -9.164 -7.215 -12.375 1 98.44 75 GLU A N 1
ATOM 589 C CA . GLU A 1 75 ? -7.961 -8.016 -12.594 1 98.44 75 GLU A CA 1
ATOM 590 C C . GLU A 1 75 ? -7.816 -9.094 -11.531 1 98.44 75 GLU A C 1
ATOM 592 O O . GLU A 1 75 ? -8.055 -8.844 -10.344 1 98.44 75 GLU A O 1
ATOM 597 N N . LYS A 1 76 ? -7.41 -10.219 -12 1 98.12 76 LYS A N 1
ATOM 598 C CA . LYS A 1 76 ? -7.199 -11.328 -11.078 1 98.12 76 LYS A CA 1
ATOM 599 C C . LYS A 1 76 ? -6.02 -11.055 -10.148 1 98.12 76 LYS A C 1
ATOM 601 O O . LYS A 1 76 ? -4.992 -10.523 -10.578 1 98.12 76 LYS A O 1
ATOM 606 N N . TRP A 1 77 ? -6.176 -11.445 -8.906 1 97.44 77 TRP A N 1
ATOM 607 C CA . TRP A 1 77 ? -4.996 -11.438 -8.047 1 97.44 77 TRP A CA 1
ATOM 608 C C . TRP A 1 77 ? -4.586 -12.859 -7.68 1 97.44 77 TRP A C 1
ATOM 610 O O . TRP A 1 77 ? -5.387 -13.797 -7.789 1 97.44 77 TRP A O 1
ATOM 620 N N . GLU A 1 78 ? -3.342 -13.008 -7.402 1 97.75 78 GLU A N 1
ATOM 621 C CA . GLU A 1 78 ? -2.764 -14.281 -7.004 1 97.75 78 GLU A CA 1
ATOM 622 C C . GLU A 1 78 ? -2.145 -14.195 -5.613 1 97.75 78 GLU A C 1
ATOM 624 O O . GLU A 1 78 ? -1.71 -13.125 -5.184 1 97.75 78 GLU A O 1
ATOM 629 N N . GLY A 1 79 ? -2.145 -15.383 -4.859 1 96.94 79 GLY A N 1
ATOM 630 C CA . GLY A 1 79 ? -1.57 -15.43 -3.525 1 96.94 79 GLY A CA 1
ATOM 631 C C . GLY A 1 79 ? -2.525 -14.945 -2.449 1 96.94 79 GLY A C 1
ATOM 632 O O . GLY A 1 79 ? -3.732 -14.852 -2.68 1 96.94 79 GLY A O 1
ATOM 633 N N . PHE A 1 80 ? -1.973 -14.711 -1.224 1 97.19 80 PHE A N 1
ATOM 634 C CA . PHE A 1 80 ? -2.729 -14.242 -0.07 1 97.19 80 PHE A CA 1
ATOM 635 C C . PHE A 1 80 ? -2.215 -12.883 0.394 1 97.19 80 PHE A C 1
ATOM 637 O O . PHE A 1 80 ? -1.339 -12.805 1.258 1 97.19 80 PHE A O 1
ATOM 644 N N . PRO A 1 81 ? -2.832 -11.867 -0.178 1 98.5 81 PRO A N 1
ATOM 645 C CA . PRO A 1 81 ? -2.352 -10.531 0.188 1 98.5 81 PRO A CA 1
ATOM 646 C C . PRO A 1 81 ? -2.566 -10.211 1.666 1 98.5 81 PRO A C 1
ATOM 648 O O . PRO A 1 81 ? -3.686 -10.336 2.172 1 98.5 81 PRO A O 1
ATOM 651 N N . LYS A 1 82 ? -1.463 -9.859 2.348 1 98.75 82 LYS A N 1
ATOM 652 C CA . LYS A 1 82 ? -1.515 -9.422 3.738 1 98.75 82 LYS A CA 1
ATOM 653 C C . LYS A 1 82 ? -1.665 -7.902 3.826 1 98.75 82 LYS A C 1
ATOM 655 O O . LYS A 1 82 ? -1.726 -7.219 2.801 1 98.75 82 LYS A O 1
ATOM 660 N N . VAL A 1 83 ? -1.784 -7.473 5.055 1 98.94 83 VAL A N 1
ATOM 661 C CA . VAL A 1 83 ? -1.921 -6.043 5.309 1 98.94 83 VAL A CA 1
ATOM 662 C C . VAL A 1 83 ? -0.698 -5.305 4.773 1 98.94 83 VAL A C 1
ATOM 664 O O . VAL A 1 83 ? 0.44 -5.707 5.023 1 98.94 83 VAL A O 1
ATOM 667 N N . SER A 1 84 ? -0.983 -4.273 3.914 1 98.94 84 SER A N 1
ATOM 668 C CA . SER A 1 84 ? 0.065 -3.371 3.445 1 98.94 84 SER A CA 1
ATOM 669 C C . SER A 1 84 ? 0.641 -2.549 4.594 1 98.94 84 SER A C 1
ATOM 671 O O . SER A 1 84 ? 0.018 -1.585 5.047 1 98.94 84 SER A O 1
ATOM 673 N N . ILE A 1 85 ? 1.78 -2.879 5.043 1 98.81 85 ILE A N 1
ATOM 674 C CA . ILE A 1 85 ? 2.305 -2.41 6.32 1 98.81 85 ILE A CA 1
ATOM 675 C C . ILE A 1 85 ? 2.512 -0.898 6.273 1 98.81 85 ILE A C 1
ATOM 677 O O . ILE A 1 85 ? 2.037 -0.17 7.148 1 98.81 85 ILE A O 1
ATOM 681 N N . LEU A 1 86 ? 3.172 -0.415 5.25 1 98.75 86 LEU A N 1
ATOM 682 C CA . LEU A 1 86 ? 3.488 1.008 5.207 1 98.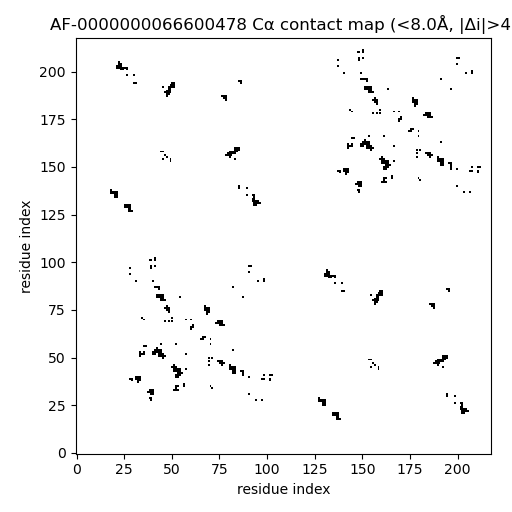75 86 LEU A CA 1
ATOM 683 C C . LEU A 1 86 ? 2.225 1.841 5.016 1 98.75 86 LEU A C 1
ATOM 685 O O . LEU A 1 86 ? 2.104 2.93 5.582 1 98.75 86 LEU A O 1
ATOM 689 N N . LEU A 1 87 ? 1.308 1.334 4.234 1 98.62 87 LEU A N 1
ATOM 690 C CA . LEU A 1 87 ? 0.044 2.039 4.047 1 98.62 87 LEU A CA 1
ATOM 691 C C . LEU A 1 87 ? -0.738 2.105 5.355 1 98.62 87 LEU A C 1
ATOM 693 O O . LEU A 1 87 ? -1.257 3.164 5.719 1 98.62 87 LEU A O 1
ATOM 697 N N . ARG A 1 88 ? -0.839 1.029 6.035 1 98.69 88 ARG A N 1
ATOM 698 C CA . ARG A 1 88 ? -1.496 1.011 7.34 1 98.69 88 ARG A CA 1
ATOM 699 C C . ARG A 1 88 ? -0.861 2.023 8.289 1 98.69 88 ARG A C 1
ATOM 701 O O . ARG A 1 88 ? -1.561 2.84 8.891 1 98.69 88 ARG A O 1
ATOM 708 N N . ASP A 1 89 ? 0.42 1.96 8.391 1 97.75 89 ASP A N 1
ATOM 709 C CA . ASP A 1 89 ? 1.123 2.824 9.336 1 97.75 89 ASP A CA 1
ATOM 710 C C . ASP A 1 89 ? 0.918 4.297 8.984 1 97.75 89 ASP A C 1
ATOM 712 O O . ASP A 1 89 ? 0.742 5.133 9.875 1 97.75 89 ASP A O 1
ATOM 716 N N . ALA A 1 90 ? 0.992 4.59 7.73 1 96.5 90 ALA A N 1
ATOM 717 C CA . ALA A 1 90 ? 0.786 5.969 7.293 1 96.5 90 ALA A CA 1
ATOM 718 C C . ALA A 1 90 ? -0.603 6.465 7.684 1 96.5 90 ALA A C 1
ATOM 720 O O . ALA A 1 90 ? -0.742 7.547 8.258 1 96.5 90 ALA A O 1
ATOM 721 N N . ILE A 1 91 ? -1.627 5.703 7.418 1 97.25 91 ILE A N 1
ATOM 722 C CA . ILE A 1 91 ? -3.004 6.109 7.676 1 97.25 91 ILE A CA 1
ATOM 723 C C . ILE A 1 91 ? -3.221 6.285 9.172 1 97.25 91 ILE A C 1
ATOM 725 O O . ILE A 1 91 ? -3.83 7.266 9.609 1 97.25 91 ILE A O 1
ATOM 729 N N . GLU A 1 92 ? -2.715 5.402 9.906 1 96.88 92 GLU A N 1
ATOM 730 C CA . GLU A 1 92 ? -2.893 5.445 11.359 1 96.88 92 GLU A CA 1
ATOM 731 C C . GLU A 1 92 ? -2.168 6.645 11.961 1 96.88 92 GLU A C 1
ATOM 733 O O . GLU A 1 92 ? -2.641 7.234 12.938 1 96.88 92 GLU A O 1
ATOM 738 N N . LYS A 1 93 ? -1.087 6.953 11.445 1 94.81 93 LYS A N 1
ATOM 739 C CA . LYS A 1 93 ? -0.324 8.094 11.945 1 94.81 93 LYS A CA 1
ATOM 740 C C . LYS A 1 93 ? -0.96 9.414 11.516 1 94.81 93 LYS A C 1
ATOM 742 O O . LYS A 1 93 ? -1.022 10.359 12.297 1 94.81 93 LYS A O 1
ATOM 747 N N . LEU A 1 94 ? -1.434 9.477 10.32 1 93.44 94 LEU A N 1
ATOM 748 C CA . LEU A 1 94 ? -1.984 10.711 9.758 1 93.44 94 LEU A CA 1
ATOM 749 C C . LEU A 1 94 ? -3.371 10.992 10.328 1 93.44 94 LEU A C 1
ATOM 751 O O . LEU A 1 94 ? -3.732 12.148 10.555 1 93.44 94 LEU A O 1
ATOM 755 N N . PHE A 1 95 ? -4.145 9.93 10.594 1 95.06 95 PHE A N 1
ATOM 756 C CA . PHE A 1 95 ? -5.543 10.109 10.977 1 95.06 95 PHE A CA 1
ATOM 757 C C . PHE A 1 95 ? -5.91 9.195 12.133 1 95.06 95 PHE A C 1
ATOM 759 O O . PHE A 1 95 ? -6.848 8.398 12.031 1 95.06 95 PHE A O 1
ATOM 766 N N . PRO A 1 96 ? -5.27 9.289 13.203 1 95.19 96 PRO A N 1
ATOM 767 C CA . PRO A 1 96 ? -5.508 8.375 14.328 1 95.19 96 PRO A CA 1
ATOM 768 C C . PRO A 1 96 ? -6.949 8.414 14.828 1 95.19 96 PRO A C 1
ATOM 770 O O . PRO A 1 96 ? -7.512 7.379 15.195 1 95.19 96 PRO A O 1
ATOM 773 N N . ASP A 1 97 ? -7.594 9.547 14.82 1 94.69 97 ASP A N 1
ATOM 774 C CA . ASP A 1 97 ? -8.961 9.648 15.32 1 94.69 97 ASP A CA 1
ATOM 775 C C . ASP A 1 97 ? -9.945 8.984 14.359 1 94.69 97 ASP A C 1
ATOM 777 O O . ASP A 1 97 ? -10.867 8.281 14.789 1 94.69 97 ASP A O 1
ATOM 781 N N . ALA A 1 98 ? -9.758 9.312 13.078 1 95.88 98 ALA A N 1
ATOM 782 C CA . ALA A 1 98 ? -10.625 8.688 12.086 1 95.88 98 ALA A CA 1
ATOM 783 C C . ALA A 1 98 ? -10.531 7.164 12.156 1 95.88 98 ALA A C 1
ATOM 785 O O . ALA A 1 98 ? -11.547 6.473 12.039 1 95.88 98 ALA A O 1
ATOM 786 N N . ILE A 1 99 ? -9.352 6.66 12.359 1 97.06 99 ILE A N 1
ATOM 787 C CA . ILE A 1 99 ? -9.141 5.219 12.438 1 97.06 99 ILE A CA 1
ATOM 788 C C . ILE A 1 99 ? -9.828 4.668 13.688 1 97.06 99 ILE A C 1
ATOM 790 O O . ILE A 1 99 ? -10.469 3.615 13.633 1 97.06 99 ILE A O 1
ATOM 794 N N . ARG A 1 100 ? -9.648 5.332 14.797 1 95.62 100 ARG A N 1
ATOM 795 C CA . ARG A 1 100 ? -10.305 4.922 16.031 1 95.62 100 ARG A CA 1
ATOM 796 C C . ARG A 1 100 ? -11.82 4.832 15.844 1 95.62 100 ARG A C 1
ATOM 798 O O . ARG A 1 100 ? -12.438 3.834 16.219 1 95.62 100 ARG A O 1
ATOM 805 N N . LEU A 1 101 ? -12.391 5.801 15.242 1 96.12 101 LEU A N 1
ATOM 806 C CA . LEU A 1 101 ? -13.828 5.84 15.016 1 96.12 101 LEU A CA 1
ATOM 807 C C . LEU A 1 101 ? -14.266 4.734 14.07 1 96.12 101 LEU A C 1
ATOM 809 O O . LEU A 1 101 ? -15.297 4.09 14.281 1 96.12 101 LEU A O 1
ATOM 813 N N . ARG A 1 102 ? -13.477 4.52 13.062 1 97.06 102 ARG A N 1
ATOM 814 C CA . ARG A 1 102 ? -13.812 3.488 12.086 1 97.06 102 ARG A CA 1
ATOM 815 C C . ARG A 1 102 ? -13.742 2.1 12.711 1 97.06 102 ARG A C 1
ATOM 817 O O . AR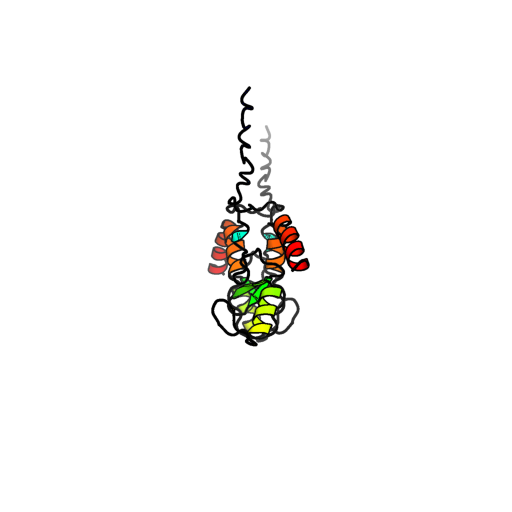G A 1 102 ? -14.594 1.246 12.43 1 97.06 102 ARG A O 1
ATOM 824 N N . PHE A 1 103 ? -12.766 1.854 13.508 1 96 103 PHE A N 1
ATOM 825 C CA . PHE A 1 103 ? -12.648 0.571 14.188 1 96 103 PHE A CA 1
ATOM 826 C C . PHE A 1 103 ? -13.867 0.303 15.062 1 96 103 PHE A C 1
ATOM 828 O O . PHE A 1 103 ? -14.383 -0.818 15.094 1 96 103 PHE A O 1
ATOM 835 N N . GLU A 1 104 ? -14.266 1.308 15.766 1 94.69 104 GLU A N 1
ATOM 836 C CA . GLU A 1 104 ? -15.453 1.185 16.609 1 94.69 104 GLU A CA 1
ATOM 837 C C . GLU A 1 104 ? -16.688 0.859 15.766 1 94.69 104 GLU A C 1
ATOM 839 O O . GLU A 1 104 ? -17.5 0.024 16.156 1 94.69 104 GLU A O 1
ATOM 844 N N . ASP A 1 105 ? -16.828 1.462 14.664 1 94.56 105 ASP A N 1
ATOM 845 C CA . ASP A 1 105 ? -17.953 1.242 13.758 1 94.56 105 ASP A CA 1
ATOM 846 C C . ASP A 1 105 ? -17.969 -0.196 13.242 1 94.56 105 ASP A C 1
ATOM 848 O O . ASP A 1 105 ? -19.031 -0.808 13.133 1 94.56 105 ASP A O 1
ATOM 852 N N . ILE A 1 106 ? -16.875 -0.724 12.906 1 93.56 106 ILE A N 1
ATOM 853 C CA . ILE A 1 106 ? -16.766 -2.072 12.359 1 93.56 106 ILE A CA 1
ATOM 854 C C . ILE A 1 106 ? -17.125 -3.096 13.438 1 93.56 106 ILE A C 1
ATOM 856 O O . ILE A 1 106 ? -17.781 -4.102 13.156 1 93.56 106 ILE A O 1
ATOM 860 N N . GLN A 1 107 ? -16.672 -2.793 14.594 1 91.12 107 GLN A N 1
ATOM 861 C CA . GLN A 1 107 ? -16.953 -3.715 15.688 1 91.12 107 GLN A CA 1
ATOM 862 C C . GLN A 1 107 ? -18.438 -3.77 16 1 91.12 107 GLN A C 1
ATOM 864 O O . GLN A 1 107 ? -18.953 -4.797 16.453 1 91.12 107 GLN A O 1
ATOM 869 N N . GLN A 1 108 ? -19.156 -2.768 15.75 1 88.94 108 GLN A N 1
ATOM 870 C CA . GLN A 1 108 ? -20.578 -2.684 16.078 1 88.94 108 GLN A CA 1
ATOM 871 C C . GLN A 1 108 ? -21.438 -3.268 14.953 1 88.94 108 GLN A C 1
ATOM 873 O O . GLN A 1 108 ? -22.625 -3.547 15.141 1 88.94 108 GLN A O 1
ATOM 878 N N . ASN A 1 109 ? -20.812 -3.436 13.742 1 76.31 109 ASN A N 1
ATOM 879 C CA . ASN A 1 109 ? -21.594 -3.938 12.609 1 76.31 109 ASN A CA 1
ATOM 880 C C . ASN A 1 109 ? -21.016 -5.238 12.062 1 76.31 109 ASN A C 1
ATOM 882 O O . ASN A 1 109 ? -19.812 -5.332 11.828 1 76.31 109 ASN A O 1
ATOM 886 N N . MET B 1 1 ? -51.719 37.344 25.266 1 29.73 1 MET B N 1
ATOM 887 C CA . MET B 1 1 ? -50.719 36.688 26.125 1 29.73 1 MET B CA 1
ATOM 888 C C . MET B 1 1 ? -49.812 35.781 25.297 1 29.73 1 MET B C 1
ATOM 890 O O . MET B 1 1 ? -49.656 34.625 25.625 1 29.73 1 MET B O 1
ATOM 894 N N . GLU B 1 2 ? -49.656 35.938 23.938 1 34.66 2 GLU B N 1
ATOM 895 C CA . GLU B 1 2 ? -49.156 35 22.938 1 34.66 2 GLU B CA 1
ATOM 896 C C . GLU B 1 2 ? -47.656 34.719 23.172 1 34.66 2 GLU B C 1
ATOM 898 O O . GLU B 1 2 ? -46.875 35.656 23.375 1 34.66 2 GLU B O 1
ATOM 903 N N . GLU B 1 3 ? -47.344 33.531 23.719 1 35.28 3 GLU B N 1
ATOM 904 C CA . GLU B 1 3 ? -46.031 32.969 24.031 1 35.28 3 GLU B CA 1
ATOM 905 C C . GLU B 1 3 ? -45.094 32.969 22.828 1 35.28 3 GLU B C 1
ATOM 907 O O . GLU B 1 3 ? -45.5 32.625 21.719 1 35.28 3 GLU B O 1
ATOM 912 N N . PRO B 1 4 ? -44.094 33.875 22.734 1 38.47 4 PRO B N 1
ATOM 913 C CA . PRO B 1 4 ? -43.125 33.906 21.625 1 38.47 4 PRO B CA 1
ATOM 914 C C . PRO B 1 4 ? -42.469 32.562 21.359 1 38.47 4 PRO B C 1
ATOM 916 O O . PRO B 1 4 ? -42.281 31.781 22.297 1 38.47 4 PRO B O 1
ATOM 919 N N . GLN B 1 5 ? -42.938 31.797 20.359 1 34.66 5 GLN B N 1
ATOM 920 C CA . GLN B 1 5 ? -42.344 30.562 19.859 1 34.66 5 GLN B CA 1
ATOM 921 C C . GLN B 1 5 ? -40.844 30.75 19.625 1 34.66 5 GLN B C 1
ATOM 923 O O . GLN B 1 5 ? -40.438 31.594 18.844 1 34.66 5 GLN B O 1
ATOM 928 N N . LYS B 1 6 ? -40 30.672 20.672 1 34.44 6 LYS B N 1
ATOM 929 C CA . LYS B 1 6 ? -38.562 30.625 20.594 1 34.44 6 LYS B CA 1
ATOM 930 C C . LYS B 1 6 ? -38.094 29.734 19.438 1 34.44 6 LYS B C 1
ATOM 932 O O . LYS B 1 6 ? -38.5 28.578 19.344 1 34.44 6 LYS B O 1
ATOM 937 N N . SER B 1 7 ? -37.906 30.281 18.281 1 31.88 7 SER B N 1
ATOM 938 C CA . SER B 1 7 ? -37.25 29.703 17.125 1 31.88 7 SER B CA 1
ATOM 939 C C . SER B 1 7 ? -35.969 28.969 17.531 1 31.88 7 SER B C 1
ATOM 941 O O . SER B 1 7 ? -35.094 29.531 18.188 1 31.88 7 SER B O 1
ATOM 943 N N . TYR B 1 8 ? -36 27.703 17.891 1 31.36 8 TYR B N 1
ATOM 944 C CA . TYR B 1 8 ? -34.906 26.766 18.047 1 31.36 8 TYR B CA 1
ATOM 945 C C . TYR B 1 8 ? -33.906 26.891 16.891 1 31.36 8 TYR B C 1
ATOM 947 O O . TYR B 1 8 ? -34.281 26.719 15.734 1 31.36 8 TYR B O 1
ATOM 955 N N . VAL B 1 9 ? -33.062 27.969 16.828 1 32.69 9 VAL B N 1
ATOM 956 C CA . VAL B 1 9 ? -31.891 28.062 15.953 1 32.69 9 VAL B CA 1
ATOM 957 C C . VAL B 1 9 ? -31.141 26.734 15.93 1 32.69 9 VAL B C 1
ATOM 959 O O . VAL B 1 9 ? -30.719 26.234 16.969 1 32.69 9 VAL B O 1
ATOM 962 N N . ASN B 1 10 ? -31.547 25.75 15.086 1 31.92 10 ASN B N 1
ATOM 963 C CA . ASN B 1 10 ? -30.844 24.547 14.641 1 31.92 10 ASN B CA 1
ATOM 964 C C . ASN B 1 10 ? -29.359 24.828 14.391 1 31.92 10 ASN B C 1
ATOM 966 O O . ASN B 1 10 ? -28.984 25.281 13.305 1 31.92 10 ASN B O 1
ATOM 970 N N . THR B 1 11 ? -28.609 25.547 15.125 1 30.67 11 THR B N 1
ATOM 971 C CA . THR B 1 11 ? -27.188 25.812 14.922 1 30.67 11 THR B CA 1
ATOM 972 C C . THR B 1 11 ? -26.422 24.5 14.75 1 30.67 11 THR B C 1
ATOM 974 O O . THR B 1 11 ? -25.188 24.484 14.789 1 30.67 11 THR B O 1
ATOM 977 N N . MET B 1 12 ? -26.984 23.328 14.992 1 33.75 12 MET B N 1
ATOM 978 C CA . MET B 1 12 ? -26 22.266 14.867 1 33.75 12 MET B CA 1
ATOM 979 C C . MET B 1 12 ? -25.312 22.312 13.5 1 33.75 12 MET B C 1
ATOM 981 O O . MET B 1 12 ? -25.859 21.781 12.523 1 33.75 12 MET B O 1
ATOM 985 N N . ASP B 1 13 ? -25.047 23.375 12.859 1 32.75 13 ASP B N 1
ATOM 986 C CA . ASP B 1 13 ? -24.281 23.359 11.617 1 32.75 13 ASP B CA 1
ATOM 987 C C . ASP B 1 13 ? -23 22.547 11.773 1 32.75 13 ASP B C 1
ATOM 989 O O . ASP B 1 13 ? -21.984 23.062 12.25 1 32.75 13 ASP B O 1
ATOM 993 N N . LEU B 1 14 ? -22.859 21.469 12.508 1 35.69 14 LEU B N 1
ATOM 994 C CA . LEU B 1 14 ? -21.672 20.641 12.273 1 35.69 14 LEU B CA 1
ATOM 995 C C . LEU B 1 14 ? -21.234 20.719 10.82 1 35.69 14 LEU B C 1
ATOM 997 O O . LEU B 1 14 ? -22 20.375 9.914 1 35.69 14 LEU B O 1
ATOM 1001 N N . GLU B 1 15 ? -20.594 21.672 10.406 1 38.91 15 GLU B N 1
ATOM 1002 C CA . GLU B 1 15 ? -19.875 21.734 9.133 1 38.91 15 GLU B CA 1
ATOM 1003 C C . GLU B 1 15 ? -19.281 20.375 8.773 1 38.91 15 GLU B C 1
ATOM 1005 O O . GLU B 1 15 ? -18.281 19.953 9.359 1 38.91 15 GLU B O 1
ATOM 1010 N N . ARG B 1 16 ? -19.875 19.312 8.664 1 42.06 16 ARG B N 1
ATOM 1011 C CA . ARG B 1 16 ? -19.703 17.953 8.172 1 42.06 16 ARG B CA 1
ATOM 1012 C C . ARG B 1 16 ? -18.703 17.906 7.023 1 42.06 16 ARG B C 1
ATOM 1014 O O . ARG B 1 16 ? -18.156 16.844 6.695 1 42.06 16 ARG B O 1
ATOM 1021 N N . ASP B 1 17 ? -18.656 18.906 6.148 1 42.69 17 ASP B N 1
ATOM 1022 C CA . ASP B 1 17 ? -17.953 18.75 4.879 1 42.69 17 ASP B CA 1
ATOM 1023 C C . ASP B 1 17 ? -16.438 18.938 5.059 1 42.69 17 ASP B C 1
ATOM 1025 O O . ASP B 1 17 ? -15.711 19.125 4.086 1 42.69 17 ASP B O 1
ATOM 1029 N N . GLU B 1 18 ? -15.93 19.5 6.164 1 49.59 18 GLU B N 1
ATOM 1030 C CA . GLU B 1 18 ? -14.484 19.734 6.074 1 49.59 18 GLU B CA 1
ATOM 1031 C C . GLU B 1 18 ? -13.711 18.422 6.086 1 49.59 18 GLU B C 1
ATOM 1033 O O . GLU B 1 18 ? -13.914 17.578 6.965 1 49.59 18 GLU B O 1
ATOM 1038 N N . PRO B 1 19 ? -13.156 18.047 4.926 1 52.97 19 PRO B N 1
ATOM 1039 C CA . PRO B 1 19 ? -12.312 16.859 4.996 1 52.97 19 PRO B CA 1
ATOM 1040 C C . PRO B 1 19 ? -11.414 16.844 6.23 1 52.97 19 PRO B C 1
ATOM 1042 O O . PRO B 1 19 ? -10.938 17.891 6.664 1 52.97 19 PRO B O 1
ATOM 1045 N N . LEU B 1 20 ? -11.727 16.031 7.207 1 58.97 20 LEU B N 1
ATOM 1046 C CA . LEU B 1 20 ? -10.836 15.859 8.352 1 58.97 20 LEU B CA 1
ATOM 1047 C C . LEU B 1 20 ? -9.375 15.875 7.914 1 58.97 20 LEU B C 1
ATOM 1049 O O . LEU B 1 20 ? -8.977 15.102 7.043 1 58.97 20 LEU B O 1
ATOM 1053 N N . LYS B 1 21 ? -8.758 17.062 8 1 64.88 21 LYS B N 1
ATOM 1054 C CA . LYS B 1 21 ? -7.328 17.234 7.758 1 64.88 21 LYS B CA 1
ATOM 1055 C C . LYS B 1 21 ? -6.504 16.391 8.734 1 64.88 21 LYS B C 1
ATOM 1057 O O . LYS B 1 21 ? -6.996 16 9.789 1 64.88 21 LYS B O 1
ATOM 1062 N N . SER B 1 22 ? -5.375 15.953 8.297 1 65 22 SER B N 1
ATOM 1063 C CA . SER B 1 22 ? -4.457 15.188 9.133 1 65 22 SER B CA 1
ATOM 1064 C C . SER B 1 22 ? -4.277 15.844 10.5 1 65 22 SER B C 1
ATOM 1066 O O . SER B 1 22 ? -4.086 17.062 10.594 1 65 22 SER B O 1
ATOM 1068 N N . THR B 1 23 ? -4.723 15.242 11.492 1 59.34 23 THR B N 1
ATOM 1069 C CA . THR B 1 23 ? -4.547 15.719 12.859 1 59.34 23 THR B CA 1
ATOM 1070 C C . THR B 1 23 ? -3.398 14.984 13.539 1 59.34 23 THR B C 1
ATOM 1072 O O . THR B 1 23 ? -3.119 15.211 14.719 1 59.34 23 THR B O 1
ATOM 1075 N N . GLY B 1 24 ? -2.838 14.008 12.742 1 57.19 24 GLY B N 1
ATOM 1076 C CA . GLY B 1 24 ? -1.765 13.242 13.352 1 57.19 24 GLY B CA 1
ATOM 1077 C C . GLY B 1 24 ? -0.438 13.977 13.367 1 57.19 24 GLY B C 1
ATOM 1078 O O . GLY B 1 24 ? -0.332 15.086 12.852 1 57.19 24 GLY B O 1
ATOM 1079 N N . PRO B 1 25 ? 0.408 13.414 14.281 1 64.06 25 PRO B N 1
ATOM 1080 C CA . PRO B 1 25 ? 1.766 13.961 14.266 1 64.06 25 PRO B CA 1
ATOM 1081 C C . PRO B 1 25 ? 2.34 14.078 12.852 1 64.06 25 PRO B C 1
ATOM 1083 O O . PRO B 1 25 ? 1.838 13.438 11.93 1 64.06 25 PRO B O 1
ATOM 1086 N N . GLN B 1 26 ? 3.191 14.891 12.781 1 81.56 26 GLN B N 1
ATOM 1087 C CA . GLN B 1 26 ? 3.898 15.094 11.516 1 81.56 26 GLN B CA 1
ATOM 1088 C C . GLN B 1 26 ? 4.594 13.812 11.07 1 81.56 26 GLN B C 1
ATOM 1090 O O . GLN B 1 26 ? 5.223 13.125 11.875 1 81.56 26 GLN B O 1
ATOM 1095 N N . ILE B 1 27 ? 4.246 13.25 9.977 1 88.94 27 ILE B N 1
ATOM 1096 C CA . ILE B 1 27 ? 4.863 12.07 9.383 1 88.94 27 ILE B CA 1
ATOM 1097 C C . ILE B 1 27 ? 6.172 12.461 8.695 1 88.94 27 ILE B C 1
ATOM 1099 O O . ILE B 1 27 ? 6.246 13.5 8.031 1 88.94 27 ILE B O 1
ATOM 1103 N N . SER B 1 28 ? 7.262 11.664 8.992 1 92.69 28 SER B N 1
ATOM 1104 C CA . SER B 1 28 ? 8.578 11.938 8.43 1 92.69 28 SER B CA 1
ATOM 1105 C C . SER B 1 28 ? 8.805 11.141 7.148 1 92.69 28 SER B C 1
ATOM 1107 O O . SER B 1 28 ? 8.211 10.078 6.957 1 92.69 28 SER B O 1
ATOM 1109 N N . VAL B 1 29 ? 9.656 11.602 6.332 1 95 29 VAL B N 1
ATOM 1110 C CA . VAL B 1 29 ? 10 10.977 5.059 1 95 29 VAL B CA 1
ATOM 1111 C C . VAL B 1 29 ? 10.594 9.594 5.309 1 95 29 VAL B C 1
ATOM 1113 O O . VAL B 1 29 ? 10.414 8.68 4.492 1 95 29 VAL B O 1
ATOM 1116 N N . SER B 1 30 ? 11.266 9.461 6.418 1 95.62 30 SER B N 1
ATOM 1117 C CA . SER B 1 30 ? 11.945 8.211 6.734 1 95.62 30 SER B CA 1
ATOM 1118 C C . SER B 1 30 ? 10.945 7.09 7 1 95.62 30 SER B C 1
ATOM 1120 O O . SER B 1 30 ? 11.305 5.91 6.969 1 95.62 30 SER B O 1
ATOM 1122 N N . GLU B 1 31 ? 9.695 7.391 7.246 1 94.62 31 GLU B N 1
ATOM 1123 C CA . GLU B 1 31 ? 8.656 6.395 7.465 1 94.62 31 GLU B CA 1
ATOM 1124 C C . GLU B 1 31 ? 8.289 5.684 6.164 1 94.62 31 GLU B C 1
ATOM 1126 O O . GLU B 1 31 ? 7.617 4.652 6.184 1 94.62 31 GLU B O 1
ATOM 1131 N N . PHE B 1 32 ? 8.766 6.219 5.047 1 97.88 32 PHE B N 1
ATOM 1132 C CA . PHE B 1 32 ? 8.484 5.656 3.73 1 97.88 32 PHE B CA 1
ATOM 1133 C C . PHE B 1 32 ? 9.773 5.234 3.037 1 97.88 32 PHE B C 1
ATOM 1135 O O . PHE B 1 32 ? 9.906 5.379 1.82 1 97.88 32 PHE B O 1
ATOM 1142 N N . SER B 1 33 ? 10.648 4.746 3.793 1 98.19 33 SER B N 1
ATOM 1143 C CA . SER B 1 33 ? 11.922 4.316 3.225 1 98.19 33 SER B CA 1
ATOM 1144 C C . SER B 1 33 ? 11.836 2.902 2.662 1 98.19 33 SER B C 1
ATOM 1146 O O . SER B 1 33 ? 11.203 2.029 3.264 1 98.19 33 SER B O 1
ATOM 1148 N N . CYS B 1 34 ? 12.406 2.742 1.555 1 98.62 34 CYS B N 1
ATOM 1149 C CA . CYS B 1 34 ? 12.602 1.416 0.979 1 98.62 34 CYS B CA 1
ATOM 1150 C C . CYS B 1 34 ? 13.695 0.651 1.72 1 98.62 34 CYS B C 1
ATOM 1152 O O . CYS B 1 34 ? 14.797 1.163 1.906 1 98.62 34 CYS B O 1
ATOM 1154 N N . HIS B 1 35 ? 13.43 -0.585 2.033 1 97.94 35 HIS B N 1
ATOM 1155 C CA . HIS B 1 35 ? 14.383 -1.36 2.812 1 97.94 35 HIS B CA 1
ATOM 1156 C C . HIS B 1 35 ? 15.531 -1.865 1.938 1 97.94 35 HIS B C 1
ATOM 1158 O O . HIS B 1 35 ? 16.547 -2.334 2.451 1 97.94 35 HIS B O 1
ATOM 1164 N N . CYS B 1 36 ? 15.43 -1.862 0.697 1 97.94 36 CYS B N 1
ATOM 1165 C CA . CYS B 1 36 ? 16.469 -2.293 -0.222 1 97.94 36 CYS B CA 1
ATOM 1166 C C . CYS B 1 36 ? 17.5 -1.184 -0.442 1 97.94 36 CYS B C 1
ATOM 1168 O O . CYS B 1 36 ? 18.703 -1.417 -0.345 1 97.94 36 CYS B O 1
ATOM 1170 N N . CYS B 1 37 ? 17.062 0.021 -0.771 1 97.75 37 CYS B N 1
ATOM 1171 C CA . CYS B 1 37 ? 17.984 1.101 -1.121 1 97.75 37 CYS B CA 1
ATOM 1172 C C . CYS B 1 37 ? 18.062 2.127 0.002 1 97.75 37 CYS B C 1
ATOM 1174 O O . CYS B 1 37 ? 18.953 2.98 -0 1 97.75 37 CYS B O 1
ATOM 1176 N N . TYR B 1 38 ? 17.125 2.215 0.885 1 97.56 38 TYR B N 1
ATOM 1177 C CA . TYR B 1 38 ? 17.062 3.039 2.086 1 97.56 38 TYR B CA 1
ATOM 1178 C C . TYR B 1 38 ? 16.719 4.484 1.741 1 97.56 38 TYR B C 1
ATOM 1180 O O . TYR B 1 38 ? 16.938 5.391 2.549 1 97.56 38 TYR B O 1
ATOM 1188 N N . ASP B 1 39 ? 16.25 4.73 0.554 1 97.94 39 ASP B N 1
ATOM 1189 C CA . ASP B 1 39 ? 15.703 6.016 0.133 1 97.94 39 ASP B CA 1
ATOM 1190 C C . ASP B 1 39 ? 14.172 5.992 0.142 1 97.94 39 ASP B C 1
ATOM 1192 O O . ASP B 1 39 ? 13.562 4.941 0.359 1 97.94 39 ASP B O 1
ATOM 1196 N N . ILE B 1 40 ? 13.609 7.215 -0.06 1 98.38 40 ILE B N 1
ATOM 1197 C CA . ILE B 1 40 ? 12.156 7.316 -0.139 1 98.38 40 ILE B CA 1
ATOM 1198 C C . ILE B 1 40 ? 11.633 6.449 -1.283 1 98.38 40 ILE B C 1
ATOM 1200 O O . ILE B 1 40 ? 12.25 6.387 -2.352 1 98.38 40 ILE B O 1
ATOM 1204 N N . LEU B 1 41 ? 10.516 5.777 -1.008 1 98.69 41 LEU B N 1
ATOM 1205 C CA . LEU B 1 41 ? 9.914 4.859 -1.969 1 98.69 41 LEU B CA 1
ATOM 1206 C C . LEU B 1 41 ? 9.555 5.586 -3.258 1 98.69 41 LEU B C 1
ATOM 1208 O O . LEU B 1 41 ? 8.898 6.633 -3.223 1 98.69 41 LEU B O 1
ATOM 1212 N N . VAL B 1 42 ? 9.992 5.055 -4.371 1 98.75 42 VAL B N 1
ATOM 1213 C CA . VAL B 1 42 ? 9.57 5.516 -5.691 1 98.75 42 VAL B CA 1
ATOM 1214 C C . VAL B 1 42 ? 8.859 4.387 -6.43 1 98.75 42 VAL B C 1
ATOM 1216 O O . VAL B 1 42 ? 9.398 3.285 -6.559 1 98.75 42 VAL B O 1
ATOM 1219 N N . ASN B 1 43 ? 7.629 4.707 -6.863 1 98.75 43 ASN B N 1
ATOM 1220 C CA . ASN B 1 43 ? 6.789 3.678 -7.461 1 98.75 43 ASN B CA 1
ATOM 1221 C C . ASN B 1 43 ? 6.699 2.441 -6.57 1 98.75 43 ASN B C 1
ATOM 1223 O O . ASN B 1 43 ? 7.059 1.341 -6.992 1 98.75 43 ASN B O 1
ATOM 1227 N N . PRO B 1 44 ? 6.184 2.705 -5.402 1 98.94 44 PRO B N 1
ATOM 1228 C CA . PRO B 1 44 ? 6.191 1.614 -4.426 1 98.94 44 PRO B CA 1
ATOM 1229 C C . PRO B 1 44 ? 5.379 0.406 -4.887 1 98.94 44 PRO B C 1
ATOM 1231 O O . PRO B 1 44 ? 4.277 0.565 -5.422 1 98.94 44 PRO B O 1
ATOM 1234 N N . THR B 1 45 ? 5.918 -0.735 -4.707 1 98.94 45 THR B N 1
ATOM 1235 C CA . THR B 1 45 ? 5.281 -2.014 -5.004 1 98.94 45 THR B CA 1
ATOM 1236 C C . THR B 1 45 ? 5.156 -2.861 -3.744 1 98.94 45 THR B C 1
ATOM 1238 O O . THR B 1 45 ? 6.152 -3.137 -3.07 1 98.94 45 THR B O 1
ATOM 1241 N N . THR B 1 46 ? 3.902 -3.201 -3.455 1 98.94 46 THR B N 1
ATOM 1242 C CA . THR B 1 46 ? 3.617 -3.979 -2.254 1 98.94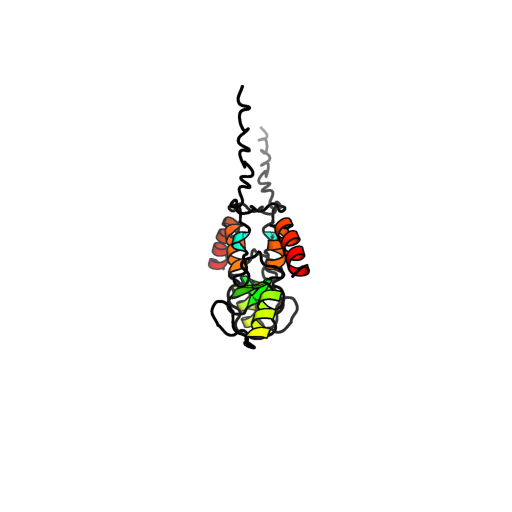 46 THR B CA 1
ATOM 1243 C C . THR B 1 46 ? 3.445 -5.457 -2.596 1 98.94 46 THR B C 1
ATOM 1245 O O . THR B 1 46 ? 2.695 -5.805 -3.508 1 98.94 46 THR B O 1
ATOM 1248 N N . LEU B 1 47 ? 4.156 -6.297 -1.85 1 98.88 47 LEU B N 1
ATOM 1249 C CA . LEU B 1 47 ? 4.113 -7.734 -2.09 1 98.88 47 LEU B CA 1
ATOM 1250 C C . LEU B 1 47 ? 3.037 -8.398 -1.236 1 98.88 47 LEU B C 1
ATOM 1252 O O . LEU B 1 47 ? 2.459 -7.758 -0.353 1 98.88 47 LEU B O 1
ATOM 1256 N N . ASN B 1 48 ? 2.756 -9.703 -1.503 1 98.62 48 ASN B N 1
ATOM 1257 C CA . ASN B 1 48 ? 1.722 -10.43 -0.774 1 98.62 48 ASN B CA 1
ATOM 1258 C C . ASN B 1 48 ? 1.964 -10.383 0.732 1 98.62 48 ASN B C 1
ATOM 1260 O O . ASN B 1 48 ? 1.015 -10.344 1.517 1 98.62 48 ASN B O 1
ATOM 1264 N N . CYS B 1 49 ? 3.18 -10.328 1.079 1 98.81 49 CYS B N 1
ATOM 1265 C CA . CYS B 1 49 ? 3.537 -10.375 2.492 1 98.81 49 CYS B CA 1
ATOM 1266 C C . CYS B 1 49 ? 3.248 -9.047 3.176 1 98.81 49 CYS B C 1
ATOM 1268 O O . CYS B 1 49 ? 3.301 -8.953 4.402 1 98.81 49 CYS B O 1
ATOM 1270 N N . GLY B 1 50 ? 3.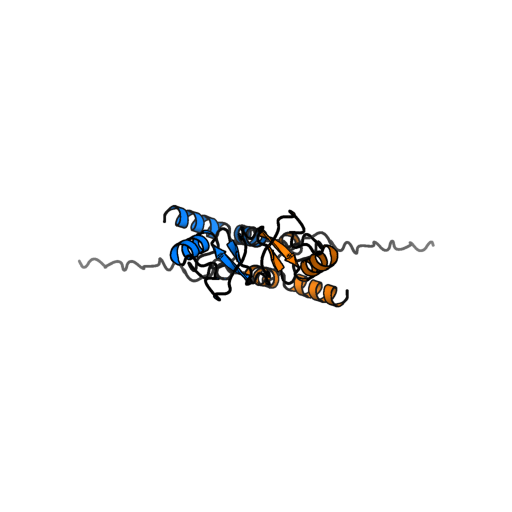006 -7.992 2.404 1 98.88 50 GLY B N 1
ATOM 1271 C CA . GLY B 1 50 ? 2.67 -6.695 2.963 1 98.88 50 GLY B CA 1
ATOM 1272 C C . GLY B 1 50 ? 3.824 -5.711 2.924 1 98.88 50 GLY B C 1
ATOM 1273 O O . GLY B 1 50 ? 3.633 -4.512 3.127 1 98.88 50 GLY B O 1
ATOM 1274 N N . HIS B 1 51 ? 5.051 -6.168 2.617 1 98.94 51 HIS B N 1
ATOM 1275 C CA . HIS B 1 51 ? 6.199 -5.273 2.52 1 98.94 51 HIS B CA 1
ATOM 1276 C C . HIS B 1 51 ? 6.219 -4.543 1.179 1 98.94 51 HIS B C 1
ATOM 1278 O O . HIS B 1 51 ? 5.809 -5.102 0.159 1 98.94 51 HIS B O 1
ATOM 1284 N N . SER B 1 52 ? 6.711 -3.348 1.196 1 98.94 52 SER B N 1
ATOM 1285 C CA . SER B 1 52 ? 6.762 -2.531 -0.011 1 98.94 52 SER B CA 1
ATOM 1286 C C . SER B 1 52 ? 8.188 -2.09 -0.317 1 98.94 52 SER B C 1
ATOM 1288 O O . SER B 1 52 ? 8.969 -1.82 0.597 1 98.94 52 SER B O 1
ATOM 1290 N N . PHE B 1 53 ? 8.5 -2.004 -1.555 1 98.88 53 PHE B N 1
ATOM 1291 C CA . PHE B 1 53 ? 9.805 -1.604 -2.074 1 98.88 53 PHE B CA 1
ATOM 1292 C C . PHE B 1 53 ? 9.641 -0.685 -3.279 1 98.88 53 PHE B C 1
ATOM 1294 O O . PHE B 1 53 ? 8.586 -0.647 -3.904 1 98.88 53 PHE B O 1
ATOM 1301 N N . CYS B 1 54 ? 10.719 0.076 -3.537 1 98.88 54 CYS B N 1
ATOM 1302 C CA . CYS B 1 54 ? 10.719 0.718 -4.848 1 98.88 54 CYS B CA 1
ATOM 1303 C C . CYS B 1 54 ? 10.555 -0.311 -5.961 1 98.88 54 CYS B C 1
ATOM 1305 O O . CYS B 1 54 ? 11.086 -1.42 -5.871 1 98.88 54 CYS B O 1
ATOM 1307 N N . ARG B 1 55 ? 9.883 0.131 -7 1 98.69 55 ARG B N 1
ATOM 1308 C CA . ARG B 1 55 ? 9.727 -0.779 -8.133 1 98.69 55 ARG B CA 1
ATOM 1309 C C . ARG B 1 55 ? 11.086 -1.174 -8.703 1 98.69 55 ARG B C 1
ATOM 1311 O O . ARG B 1 55 ? 11.32 -2.346 -9.008 1 98.69 55 ARG B O 1
ATOM 1318 N N . HIS B 1 56 ? 11.961 -0.248 -8.844 1 98 56 HIS B N 1
ATOM 1319 C CA . HIS B 1 56 ? 13.25 -0.553 -9.453 1 98 56 HIS B CA 1
ATOM 1320 C C . HIS B 1 56 ? 14.102 -1.421 -8.531 1 98 56 HIS B C 1
ATOM 1322 O O . HIS B 1 56 ? 14.875 -2.254 -9 1 98 56 HIS B O 1
ATOM 1328 N N . CYS B 1 57 ? 14.023 -1.229 -7.203 1 98.25 57 CYS B N 1
ATOM 1329 C CA . CYS B 1 57 ? 14.75 -2.088 -6.27 1 98.25 57 CYS B CA 1
ATOM 1330 C C . CYS B 1 57 ? 14.266 -3.531 -6.375 1 98.25 57 CYS B C 1
ATOM 1332 O O . CYS B 1 57 ? 15.07 -4.461 -6.336 1 98.25 57 CYS B O 1
ATOM 1334 N N . LEU B 1 58 ? 12.938 -3.652 -6.508 1 98.56 58 LEU B N 1
ATOM 1335 C CA . LEU B 1 58 ? 12.375 -4.988 -6.664 1 98.56 58 LEU B CA 1
ATOM 1336 C C . LEU B 1 58 ? 12.844 -5.629 -7.965 1 98.56 58 LEU B C 1
ATOM 1338 O O . LEU B 1 58 ? 13.141 -6.828 -8 1 98.56 58 LEU B O 1
ATOM 1342 N N . ALA B 1 59 ? 12.859 -4.895 -9.016 1 97.75 59 ALA B N 1
ATOM 1343 C CA . ALA B 1 59 ? 13.359 -5.391 -10.297 1 97.75 59 ALA B CA 1
ATOM 1344 C C . ALA B 1 59 ? 14.812 -5.852 -10.18 1 97.75 59 ALA B C 1
ATOM 1346 O O . ALA B 1 59 ? 15.172 -6.918 -10.688 1 97.75 59 ALA B O 1
ATOM 1347 N N . LEU B 1 60 ? 15.617 -5.102 -9.531 1 97.5 60 LEU B N 1
ATOM 1348 C CA . LEU B 1 60 ? 17.016 -5.461 -9.328 1 97.5 60 LEU B CA 1
ATOM 1349 C C . LEU B 1 60 ? 17.141 -6.738 -8.508 1 97.5 60 LEU B C 1
ATOM 1351 O O . LEU B 1 60 ? 17.969 -7.602 -8.805 1 97.5 60 LEU B O 1
ATOM 1355 N N . TRP B 1 61 ? 16.359 -6.84 -7.445 1 97.94 61 TRP B N 1
ATOM 1356 C CA . TRP B 1 61 ? 16.312 -8.047 -6.621 1 97.94 61 TRP B CA 1
ATOM 1357 C C . TRP B 1 61 ? 16.016 -9.273 -7.473 1 97.94 61 TRP B C 1
ATOM 1359 O O . TRP B 1 61 ? 16.719 -10.281 -7.402 1 97.94 61 TRP B O 1
ATOM 1369 N N . TRP B 1 62 ? 14.922 -9.18 -8.266 1 97.88 62 TRP B N 1
ATOM 1370 C CA . TRP B 1 62 ? 14.531 -10.297 -9.117 1 97.88 62 TRP B CA 1
ATOM 1371 C C . TRP B 1 62 ? 15.641 -10.633 -10.117 1 97.88 62 TRP B C 1
ATOM 1373 O O . TRP B 1 62 ? 15.945 -11.805 -10.344 1 97.88 62 TRP B O 1
ATOM 1383 N N . ALA B 1 63 ? 16.219 -9.641 -10.711 1 97.69 63 ALA B N 1
ATOM 1384 C CA . ALA B 1 63 ? 17.281 -9.836 -11.703 1 97.69 63 ALA B CA 1
ATOM 1385 C C . ALA B 1 63 ? 18.469 -10.57 -11.102 1 97.69 63 ALA B C 1
ATOM 1387 O O . ALA B 1 63 ? 19.094 -11.406 -11.758 1 97.69 63 ALA B O 1
ATOM 1388 N N . SER B 1 64 ? 18.75 -10.25 -9.836 1 97.62 64 SER B N 1
ATOM 1389 C CA . SER B 1 64 ? 19.953 -10.789 -9.188 1 97.62 64 SER B CA 1
ATOM 1390 C C . SER B 1 64 ? 19.672 -12.164 -8.594 1 97.62 64 SER B C 1
ATOM 1392 O O . SER B 1 64 ? 20.531 -13.047 -8.648 1 97.62 64 SER B O 1
ATOM 1394 N N . SER B 1 65 ? 18.516 -12.352 -8.055 1 96.81 65 SER B N 1
ATOM 1395 C CA . SER B 1 65 ? 18.234 -13.562 -7.289 1 96.81 65 SER B CA 1
ATOM 1396 C C . SER B 1 65 ? 17.453 -14.578 -8.125 1 96.81 65 SER B C 1
ATOM 1398 O O . SER B 1 65 ? 17.516 -15.781 -7.855 1 96.81 65 SER B O 1
ATOM 1400 N N . LYS B 1 66 ? 16.734 -14.109 -9.094 1 96.81 66 LYS B N 1
ATOM 1401 C CA . LYS B 1 66 ? 15.797 -14.883 -9.906 1 96.81 66 LYS B CA 1
ATOM 1402 C C . LYS B 1 66 ? 14.727 -15.531 -9.039 1 96.81 66 LYS B C 1
ATOM 1404 O O . LYS B 1 66 ? 14.148 -16.547 -9.414 1 96.81 66 LYS B O 1
ATOM 1409 N N . LYS B 1 67 ? 14.516 -14.969 -7.887 1 97 67 LYS B N 1
ATOM 1410 C CA . LYS B 1 67 ? 13.508 -15.461 -6.945 1 97 67 LYS B CA 1
ATOM 1411 C C . LYS B 1 67 ? 12.375 -14.453 -6.777 1 97 67 LYS B C 1
ATOM 1413 O O . LYS B 1 67 ? 12.617 -13.242 -6.746 1 97 67 LYS B O 1
ATOM 1418 N N . THR B 1 68 ? 11.219 -15.047 -6.562 1 97.75 68 THR B N 1
ATOM 1419 C CA . THR B 1 68 ? 10.062 -14.211 -6.242 1 97.75 68 THR B CA 1
ATOM 1420 C C . THR B 1 68 ? 9.766 -14.258 -4.746 1 97.75 68 THR B C 1
ATOM 1422 O O . THR B 1 68 ? 8.672 -14.664 -4.336 1 97.75 68 THR B O 1
ATOM 1425 N N . GLU B 1 69 ? 10.75 -13.844 -4.055 1 98.44 69 GLU B N 1
ATOM 1426 C CA . GLU B 1 69 ? 10.664 -13.766 -2.6 1 98.44 69 GLU B CA 1
ATOM 1427 C C . GLU B 1 69 ? 10.891 -12.336 -2.107 1 98.44 69 GLU B C 1
ATOM 1429 O O . GLU B 1 69 ? 11.664 -11.586 -2.709 1 98.44 69 GLU B O 1
ATOM 1434 N N . CYS B 1 70 ? 10.242 -12.07 -1.09 1 98.75 70 CYS B N 1
ATOM 1435 C CA . CYS B 1 70 ? 10.359 -10.734 -0.507 1 98.75 70 CYS B CA 1
ATOM 1436 C C . CYS B 1 70 ? 11.789 -10.461 -0.045 1 98.75 70 CYS B C 1
ATOM 1438 O O . CYS B 1 70 ? 12.359 -11.25 0.711 1 98.75 70 CYS B O 1
ATOM 1440 N N . PRO B 1 71 ? 12.367 -9.375 -0.379 1 98.44 71 PRO B N 1
ATOM 1441 C CA . PRO B 1 71 ? 13.734 -9.047 0.034 1 98.44 71 PRO B CA 1
ATOM 1442 C C . PRO B 1 71 ? 13.883 -8.945 1.551 1 98.44 71 PRO B C 1
ATOM 1444 O O . PRO B 1 71 ? 14.992 -9.078 2.072 1 98.44 71 PRO B O 1
ATOM 1447 N N . GLU B 1 72 ? 12.852 -8.766 2.223 1 98.38 72 GLU B N 1
ATOM 1448 C CA . GLU B 1 72 ? 12.898 -8.508 3.658 1 98.38 72 GLU B CA 1
ATOM 1449 C C . GLU B 1 72 ? 12.562 -9.766 4.453 1 98.38 72 GLU B C 1
ATOM 1451 O O . GLU B 1 72 ? 13.344 -10.195 5.305 1 98.38 72 GLU B O 1
ATOM 1456 N N . CYS B 1 73 ? 11.531 -10.43 4.207 1 98.62 73 CYS B N 1
ATOM 1457 C CA . CYS B 1 73 ? 11.07 -11.523 5.047 1 98.62 73 CYS B CA 1
ATOM 1458 C C . CYS B 1 73 ? 11.242 -12.867 4.34 1 98.62 73 CYS B C 1
ATOM 1460 O O . CYS B 1 73 ? 11.047 -13.922 4.941 1 98.62 73 CYS B O 1
ATOM 1462 N N . ARG B 1 74 ? 11.422 -12.883 3.078 1 98.12 74 ARG B N 1
ATOM 1463 C CA . ARG B 1 74 ? 11.727 -14.039 2.236 1 98.12 74 ARG B CA 1
ATOM 1464 C C . ARG B 1 74 ? 10.469 -14.859 1.953 1 98.12 74 ARG B C 1
ATOM 1466 O O . ARG B 1 74 ? 10.555 -15.977 1.44 1 98.12 74 ARG B O 1
ATOM 1473 N N . GLU B 1 75 ? 9.32 -14.375 2.291 1 98.44 75 GLU B N 1
ATOM 1474 C CA . GLU B 1 75 ? 8.086 -15.016 1.853 1 98.44 75 GLU B CA 1
ATOM 1475 C C . GLU B 1 75 ? 7.918 -14.906 0.34 1 98.44 75 GLU B C 1
ATOM 1477 O O . GLU B 1 75 ? 8.18 -13.859 -0.248 1 98.44 75 GLU B O 1
ATOM 1482 N N . LYS B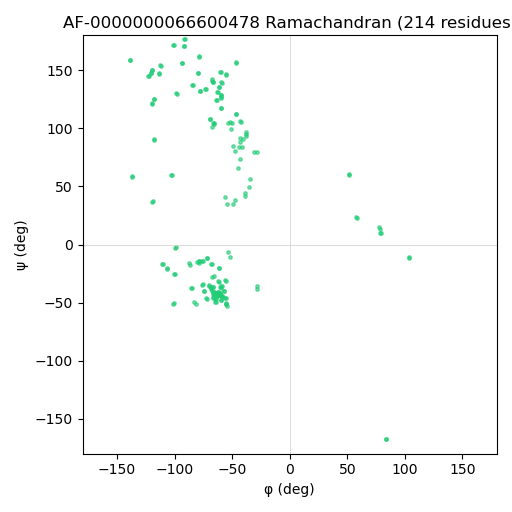 1 76 ? 7.457 -15.992 -0.19 1 98.12 76 LYS B N 1
ATOM 1483 C CA . LYS B 1 76 ? 7.215 -16 -1.63 1 98.12 76 LYS B CA 1
ATOM 1484 C C . LYS B 1 76 ? 6.066 -15.07 -2.004 1 98.12 76 LYS B C 1
ATOM 1486 O O . LYS B 1 76 ? 5.055 -15.008 -1.299 1 98.12 76 LYS B O 1
ATOM 1491 N N . TRP B 1 77 ? 6.215 -14.406 -3.119 1 97.5 77 TRP B N 1
ATOM 1492 C CA . TRP B 1 77 ? 5.051 -13.711 -3.66 1 97.5 77 TRP B CA 1
ATOM 1493 C C . TRP B 1 77 ? 4.594 -14.344 -4.965 1 97.5 77 TRP B C 1
ATOM 1495 O O . TRP B 1 77 ? 5.352 -15.078 -5.605 1 97.5 77 TRP B O 1
ATOM 1505 N N . GLU B 1 78 ? 3.346 -14.172 -5.23 1 97.75 78 GLU B N 1
ATOM 1506 C CA . GLU B 1 78 ? 2.727 -14.688 -6.449 1 97.75 78 GLU B CA 1
ATOM 1507 C C . GLU B 1 78 ? 2.139 -13.547 -7.285 1 97.75 78 GLU B C 1
ATOM 1509 O O . GLU B 1 78 ? 1.758 -12.508 -6.746 1 97.75 78 GLU B O 1
ATOM 1514 N N . GLY B 1 79 ? 2.107 -13.742 -8.664 1 97.06 79 GLY B N 1
ATOM 1515 C CA . GLY B 1 79 ? 1.558 -12.742 -9.562 1 97.06 79 GLY B CA 1
ATOM 1516 C C . GLY B 1 79 ? 2.553 -11.656 -9.93 1 97.06 79 GLY B C 1
ATOM 1517 O O . GLY B 1 79 ? 3.758 -11.812 -9.719 1 97.06 79 GLY B O 1
ATOM 1518 N N . PHE B 1 80 ? 2.041 -10.547 -10.547 1 97.25 80 PHE B N 1
ATOM 1519 C CA . PHE B 1 80 ? 2.838 -9.398 -10.961 1 97.25 80 PHE B CA 1
ATOM 1520 C C . PHE B 1 80 ? 2.393 -8.141 -10.227 1 97.25 80 PHE B C 1
ATOM 1522 O O . PHE B 1 80 ? 1.535 -7.402 -10.719 1 97.25 80 PHE B O 1
ATOM 1529 N N . PRO B 1 81 ? 3.039 -7.938 -9.094 1 98.5 81 PRO B N 1
ATOM 1530 C CA . PRO B 1 81 ? 2.625 -6.766 -8.32 1 98.5 81 PRO B CA 1
ATOM 1531 C C . PRO B 1 81 ? 2.881 -5.449 -9.055 1 98.5 81 PRO B C 1
ATOM 1533 O O . PRO B 1 81 ? 4.004 -5.195 -9.492 1 98.5 81 PRO B O 1
ATOM 1536 N N . LYS B 1 82 ? 1.817 -4.66 -9.211 1 98.81 82 LYS B N 1
ATOM 1537 C CA . LYS B 1 82 ? 1.913 -3.322 -9.789 1 98.81 82 LYS B CA 1
ATOM 1538 C C . LYS B 1 82 ? 2.125 -2.27 -8.711 1 98.81 82 LYS B C 1
ATOM 1540 O O . LYS B 1 82 ? 2.195 -2.598 -7.52 1 98.81 82 LYS B O 1
ATOM 1545 N N . VAL B 1 83 ? 2.281 -1.07 -9.195 1 98.94 83 VAL B N 1
ATOM 1546 C CA . VAL B 1 83 ? 2.48 0.052 -8.281 1 98.94 83 VAL B CA 1
ATOM 1547 C C . VAL B 1 83 ? 1.281 0.176 -7.344 1 98.94 83 VAL B C 1
ATOM 1549 O O . VAL B 1 83 ? 0.132 0.145 -7.789 1 98.94 83 VAL B O 1
ATOM 1552 N N . SER B 1 84 ? 1.602 0.194 -6 1 98.94 84 SER B N 1
ATOM 1553 C CA . SER B 1 84 ? 0.585 0.468 -4.992 1 98.94 84 SER B CA 1
ATOM 1554 C C . SER B 1 84 ? 0.062 1.896 -5.105 1 98.94 84 SER B C 1
ATOM 1556 O O . SER B 1 84 ? 0.728 2.844 -4.684 1 98.94 84 SER B O 1
ATOM 1558 N N . ILE B 1 85 ? -1.088 2.074 -5.641 1 98.81 85 ILE B N 1
ATOM 1559 C CA . ILE B 1 85 ? -1.572 3.365 -6.113 1 98.81 85 ILE B CA 1
ATOM 1560 C C . ILE B 1 85 ? -1.722 4.324 -4.938 1 98.81 85 ILE B C 1
ATOM 1562 O O . ILE B 1 85 ? -1.202 5.445 -4.969 1 98.81 85 ILE B O 1
ATOM 1566 N N . LEU B 1 86 ? -2.377 3.898 -3.896 1 98.75 86 LEU B N 1
ATOM 1567 C CA . LEU B 1 86 ? -2.639 4.809 -2.785 1 98.75 86 LEU B CA 1
ATOM 1568 C C . LEU B 1 86 ? -1.347 5.16 -2.057 1 98.75 86 LEU B C 1
ATOM 1570 O O . LEU B 1 86 ? -1.174 6.293 -1.601 1 98.75 86 LEU B O 1
ATOM 1574 N N . LEU B 1 87 ? -0.468 4.195 -1.943 1 98.62 87 LEU B N 1
ATOM 1575 C CA . LEU B 1 87 ? 0.819 4.465 -1.312 1 98.62 87 LEU B CA 1
ATOM 1576 C C . LEU B 1 87 ? 1.628 5.465 -2.131 1 98.62 87 LEU B C 1
ATOM 1578 O O . LEU B 1 87 ? 2.193 6.41 -1.581 1 98.62 87 LEU B O 1
ATOM 1582 N N . ARG B 1 88 ? 1.698 5.27 -3.391 1 98.69 88 ARG B N 1
ATOM 1583 C CA . ARG B 1 88 ? 2.377 6.215 -4.273 1 98.69 88 ARG B CA 1
ATOM 1584 C C . ARG B 1 88 ? 1.8 7.617 -4.117 1 98.69 88 ARG B C 1
ATOM 1586 O O . ARG B 1 88 ? 2.543 8.578 -3.906 1 98.69 88 ARG B O 1
ATOM 1593 N N . ASP B 1 89 ? 0.516 7.707 -4.203 1 97.81 89 ASP B N 1
ATOM 1594 C CA . ASP B 1 89 ? -0.136 9.008 -4.156 1 97.81 89 ASP B CA 1
ATOM 1595 C C . ASP B 1 89 ? 0.118 9.703 -2.82 1 97.81 89 ASP B C 1
ATOM 1597 O O . ASP B 1 89 ? 0.341 10.914 -2.775 1 97.81 89 ASP B O 1
ATOM 1601 N N . ALA B 1 90 ? 0.037 8.945 -1.776 1 96.56 90 ALA B N 1
ATOM 1602 C CA . ALA B 1 90 ? 0.289 9.508 -0.452 1 96.56 90 ALA B CA 1
ATOM 1603 C C . ALA B 1 90 ? 1.702 10.078 -0.356 1 96.56 90 ALA B C 1
ATOM 1605 O O . ALA B 1 90 ? 1.895 11.211 0.079 1 96.56 90 ALA B O 1
ATOM 1606 N N . ILE B 1 91 ? 2.688 9.344 -0.776 1 97.31 91 ILE B N 1
ATOM 1607 C CA . ILE B 1 91 ? 4.086 9.742 -0.663 1 97.31 91 ILE B CA 1
ATOM 1608 C C . ILE B 1 91 ? 4.336 10.984 -1.516 1 97.31 91 ILE B C 1
ATOM 1610 O O . ILE B 1 91 ? 4.988 11.93 -1.07 1 97.31 91 ILE B O 1
ATOM 1614 N N . GLU B 1 92 ? 3.811 10.977 -2.656 1 96.94 92 GLU B N 1
ATOM 1615 C CA . GLU B 1 92 ? 4.016 12.094 -3.574 1 96.94 92 GLU B CA 1
ATOM 1616 C C . GLU B 1 92 ? 3.354 13.367 -3.057 1 96.94 92 GLU B C 1
ATOM 1618 O O . GLU B 1 92 ? 3.869 14.469 -3.256 1 96.94 92 GLU B O 1
ATOM 1623 N N . LYS B 1 93 ? 2.275 13.219 -2.467 1 94.81 93 LYS B N 1
ATOM 1624 C CA . LYS B 1 93 ? 1.57 14.375 -1.92 1 94.81 93 LYS B CA 1
ATOM 1625 C C . LYS B 1 93 ? 2.25 14.883 -0.653 1 94.81 93 LYS B C 1
ATOM 1627 O O . LYS B 1 93 ? 2.369 16.094 -0.45 1 94.81 93 LYS B O 1
ATOM 1632 N N . LEU B 1 94 ? 2.695 14.008 0.169 1 93.44 94 LEU B N 1
ATOM 1633 C CA . LEU B 1 94 ? 3.283 14.367 1.454 1 93.44 94 LEU B CA 1
ATOM 1634 C C . LEU B 1 94 ? 4.691 14.922 1.271 1 93.44 94 LEU B C 1
ATOM 1636 O O . LEU B 1 94 ? 5.102 15.836 1.995 1 93.44 94 LEU B O 1
ATOM 1640 N N . PHE B 1 95 ? 5.43 14.391 0.27 1 95.12 95 PHE B N 1
ATOM 1641 C CA . PHE B 1 95 ? 6.84 14.742 0.133 1 95.12 95 PHE B CA 1
ATOM 1642 C C . PHE B 1 95 ? 7.191 15 -1.326 1 95.12 95 PHE B C 1
ATOM 1644 O O . PHE B 1 95 ? 8.094 14.367 -1.879 1 95.12 95 PHE B O 1
ATOM 1651 N N . PRO B 1 96 ? 6.582 15.906 -1.939 1 95.25 96 PRO B N 1
ATOM 1652 C CA . PRO B 1 96 ? 6.805 16.141 -3.367 1 95.25 96 PRO B CA 1
ATOM 1653 C C . PRO B 1 96 ? 8.258 16.484 -3.689 1 95.25 96 PRO B C 1
ATOM 1655 O O . PRO B 1 96 ? 8.781 16.078 -4.727 1 95.25 96 PRO B O 1
ATOM 1658 N N . ASP B 1 97 ? 8.945 17.203 -2.848 1 94.75 97 ASP B N 1
ATOM 1659 C CA . ASP B 1 97 ? 10.328 17.594 -3.121 1 94.75 97 ASP B CA 1
ATOM 1660 C C . ASP B 1 97 ? 11.266 16.391 -3.01 1 94.75 97 ASP B C 1
ATOM 1662 O O . ASP B 1 97 ? 12.164 16.219 -3.838 1 94.75 97 ASP B O 1
ATOM 1666 N N . ALA B 1 98 ? 11.07 15.648 -1.926 1 95.88 98 ALA B N 1
ATOM 1667 C CA . ALA B 1 98 ? 11.891 14.453 -1.763 1 95.88 98 ALA B CA 1
ATOM 1668 C C . ALA B 1 98 ? 11.742 13.516 -2.959 1 95.88 98 ALA B C 1
ATOM 1670 O O . ALA B 1 98 ? 12.719 12.93 -3.424 1 95.88 98 ALA B O 1
ATOM 1671 N N . ILE B 1 99 ? 10.539 13.391 -3.447 1 97.06 99 ILE B N 1
ATOM 1672 C CA . ILE B 1 99 ? 10.273 12.516 -4.586 1 97.06 99 ILE B CA 1
ATOM 1673 C C . ILE B 1 99 ? 10.953 13.07 -5.832 1 97.06 99 ILE B C 1
ATOM 1675 O O . ILE B 1 99 ? 11.555 12.32 -6.609 1 97.06 99 ILE B O 1
ATOM 1679 N N . ARG B 1 100 ? 10.836 14.344 -6.055 1 95.62 100 ARG B N 1
ATOM 1680 C CA . ARG B 1 100 ? 11.492 14.984 -7.188 1 95.62 100 ARG B CA 1
ATOM 1681 C C . ARG B 1 100 ? 12.992 14.727 -7.164 1 95.62 100 ARG B C 1
ATOM 1683 O O . ARG B 1 100 ? 13.578 14.328 -8.172 1 95.62 100 ARG B O 1
ATOM 1690 N N . LEU B 1 101 ? 13.602 14.883 -6.039 1 96.19 101 LEU B N 1
ATOM 1691 C CA . LEU B 1 101 ? 15.039 14.68 -5.891 1 96.19 101 LEU B CA 1
ATOM 1692 C C . LEU B 1 101 ? 15.406 13.219 -6.117 1 96.19 101 LEU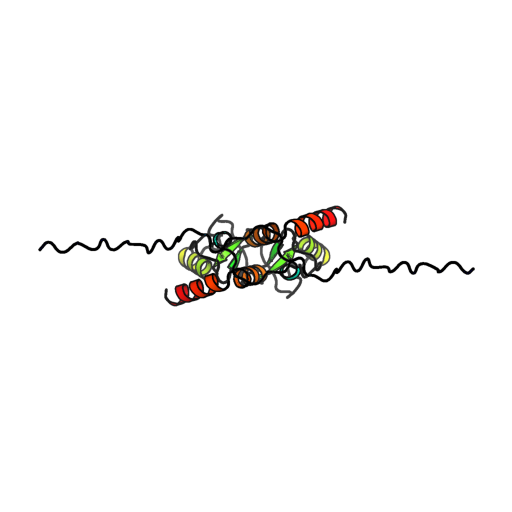 B C 1
ATOM 1694 O O . LEU B 1 101 ? 16.422 12.914 -6.762 1 96.19 101 LEU B O 1
ATOM 1698 N N . ARG B 1 102 ? 14.594 12.359 -5.605 1 97.06 102 ARG B N 1
ATOM 1699 C CA . ARG B 1 102 ? 14.867 10.93 -5.75 1 97.06 102 ARG B CA 1
ATOM 1700 C C . ARG B 1 102 ? 14.758 10.5 -7.207 1 97.06 102 ARG B C 1
ATOM 1702 O O . ARG B 1 102 ? 15.562 9.695 -7.688 1 97.06 102 ARG B O 1
ATOM 1709 N N . PHE B 1 103 ? 13.781 10.969 -7.898 1 96 103 PHE B N 1
ATOM 1710 C CA . PHE B 1 103 ? 13.625 10.656 -9.312 1 96 103 PHE B CA 1
ATOM 1711 C C . PHE B 1 103 ? 14.852 11.086 -10.102 1 96 103 PHE B C 1
ATOM 1713 O O . PHE B 1 103 ? 15.32 10.352 -10.977 1 96 103 PHE B O 1
ATOM 1720 N N . GLU B 1 104 ? 15.297 12.25 -9.82 1 94.69 104 GLU B N 1
ATOM 1721 C CA . GLU B 1 104 ? 16.5 12.75 -10.484 1 94.69 104 GLU B CA 1
ATOM 1722 C C . GLU B 1 104 ? 17.703 11.852 -10.203 1 94.69 104 GLU B C 1
ATOM 1724 O O . GLU B 1 104 ? 18.484 11.562 -11.109 1 94.69 104 GLU B O 1
ATOM 1729 N N . ASP B 1 105 ? 17.844 11.414 -9.031 1 94.62 105 ASP B N 1
ATOM 1730 C CA . ASP B 1 105 ? 18.938 10.539 -8.617 1 94.62 105 ASP B CA 1
ATOM 1731 C C . ASP B 1 105 ? 18.891 9.211 -9.367 1 94.62 105 ASP B C 1
ATOM 1733 O O . ASP B 1 105 ? 19.922 8.68 -9.773 1 94.62 105 ASP B O 1
ATOM 1737 N N . ILE B 1 106 ? 17.766 8.656 -9.531 1 93.69 106 ILE B N 1
ATOM 1738 C CA . ILE B 1 106 ? 17.594 7.363 -10.188 1 93.69 106 ILE B CA 1
ATOM 1739 C C . ILE B 1 106 ? 17.922 7.488 -11.672 1 93.69 106 ILE B C 1
ATOM 1741 O O . ILE B 1 106 ? 18.531 6.586 -12.25 1 93.69 106 ILE B O 1
ATOM 1745 N N . GLN B 1 107 ? 17.531 8.578 -12.188 1 91.25 107 GLN B N 1
ATOM 1746 C CA . GLN B 1 107 ? 17.797 8.789 -13.609 1 91.25 107 GLN B CA 1
ATOM 1747 C C . GLN B 1 107 ? 19.281 8.93 -13.883 1 91.25 107 GLN B C 1
ATOM 1749 O O . GLN B 1 107 ? 19.766 8.578 -14.969 1 91.25 107 GLN B O 1
ATOM 1754 N N . GLN B 1 108 ? 20.031 9.375 -12.992 1 88.88 108 GLN B N 1
ATOM 1755 C CA . GLN B 1 108 ? 21.453 9.617 -13.164 1 88.88 108 GLN B CA 1
ATOM 1756 C C . GLN B 1 108 ? 22.266 8.359 -12.883 1 88.88 108 GLN B C 1
ATOM 1758 O O . GLN B 1 108 ? 23.438 8.266 -13.25 1 88.88 108 GLN B O 1
ATOM 1763 N N . ASN B 1 109 ? 21.609 7.367 -12.172 1 76.19 109 ASN B N 1
ATOM 1764 C CA . ASN B 1 109 ? 22.359 6.156 -11.82 1 76.19 109 ASN B CA 1
ATOM 1765 C C . ASN B 1 109 ? 21.703 4.914 -12.422 1 76.19 109 ASN B C 1
ATOM 1767 O O . ASN B 1 109 ? 20.484 4.746 -12.352 1 76.19 109 ASN B O 1
#

Organism: Homo sapiens (NCBI:txid9606)

Nearest PDB structures (foldseek):
  8a58-assembly1_D  TM=8.060E-01  e=4.254E-05  Homo sapiens
  6fga-assembly3_D  TM=7.985E-01  e=9.397E-05  Homo sapiens
  2oxq-assembly1_D  TM=7.691E-01  e=9.569E-03  Danio rerio
  2f42-assembly1_A-2  TM=7.612E-01  e=1.852E-02  Danio rerio
  2c2l-assembly4_D  TM=7.408E-01  e=1.422E-02  Mus musculus

Radius of gyration: 23.55 Å; Cα contacts (8 Å, |Δi|>4): 333; chains: 2; bounding box: 103×60×40 Å

InterPro domains:
  IPR001841 Zinc finger, RING-type [PS50089] (34-74)
  IPR001841 Zinc finger, RING-type [SM00184] (34-73)
  IPR013083 Zinc finger, RING/FYVE/PHD-type [G3DSA:3.30.40.10] (2-101)
  IPR017907 Zinc finger, RING-type, conserved site [PS00518] (49-58)

Solvent-accessible surface area (backbone atoms only — not comparable to full-atom values): 12689 Å² total; per-residue (Å²): 135,82,76,79,78,78,76,76,77,80,67,80,68,72,78,74,77,62,65,58,57,57,76,32,64,86,57,45,51,74,76,44,44,11,82,83,81,66,42,68,53,50,59,25,26,41,42,30,80,9,57,55,30,21,41,66,57,49,50,49,48,31,71,72,66,73,48,60,44,40,92,83,80,57,50,70,47,52,76,69,59,29,50,24,50,62,55,38,52,49,49,47,44,33,32,44,64,63,46,53,53,49,53,53,53,51,73,76,97,135,83,74,78,77,77,75,77,78,80,65,81,64,72,76,74,76,62,65,58,55,58,75,30,67,86,57,46,51,73,76,44,42,12,82,84,82,65,42,68,52,50,58,26,26,41,43,32,78,9,54,57,30,21,42,66,56,49,50,49,49,32,72,73,66,73,48,61,43,40,93,82,80,56,50,70,48,52,76,70,59,29,51,24,50,62,53,38,52,50,49,45,42,33,32,44,64,62,47,54,52,48,53,53,52,50,73,76,98